Protein AF-A0A8X7YR36-F1 (afdb_monomer)

Sequence (294 aa):
MSRIIDRSKRRNISQVFTFRELAVATKKFNPHCLVGEGGFGRVYKGYIGSIDQVLTRSLVQHSNLVKLIGYYADGDQRLLVYEFMASGSLENHLFDLRPKEPLDWTTRMKIASGAAKGLEYLHDVADPQIIYKDFKASNILLDEDFNPKLSDFGLAKLGPTGGKEHVSTRVMGTYGYCAPEYQMTSQLTKMSDVYSFGVVFLEIISGRRVIDMSRPTEEQNLIHCATPPLKDRNQFTAIADPLLGGKYLKKSLYQALVIAAICIQEEADRRPLITDVVMALEYLTMPIDEKKSQ

Nearest PDB structures (foldseek):
  5lpz-assembly1_A  TM=8.660E-01  e=2.992E-23  Arabidopsis thaliana
  7ctx-assembly2_B  TM=8.572E-01  e=9.998E-16  Arabidopsis thaliana
  7ctx-assembly1_A  TM=8.539E-01  e=8.917E-16  Arabidopsis thaliana
  7ctv-assembly2_B  TM=8.480E-01  e=3.724E-15  Arabidopsis thaliana
  4j97-assembly5_A  TM=7.668E-01  e=3.041E-13  Homo sapiens

pLDDT: mean 87.46, std 14.63, range [27.0, 98.62]

Foldseek 3Di:
DDDDDDPPDDDAAADEDDPVQVCQFQVNVDPVQFPDADPVGTDGGGDHPDQPVNRQDDLQDDPQAWGFRHWYDDDPDIDTDTDDQVQAFQLCLLAVPVPHAHDAPLLLLQLLLSNLVQLCCQAPVRVQRKDQLAQARNQWGAHPVRRTHGHDSVPMDRADPDPDQFDQDPNDYDPLQFAPCCVVPSTHHSLRVLQSSLLRLLCSFQSDDCADPVDDPCVRGLCSVQVVLLVPPVRNCVSGHVSNVPVDDSVLSNLSNVLSVQSNDNDSVSHDRSVVSSVSSVLSSDDPVVNVPD

Secondary structure (DSSP, 8-state):
------TT------EEPPHHHHHHHTTTT-GGGEEEEETTEEEE----S---TTT---SS--TTB--EEEEEEETTEEEEEE---TTEEHHHHHT--SSSPPPPHHHHHHHHHHHHHHHHIIIIISSS-EE-----GGGEEE-TT--EEE---TT-EEPP-SS-S-EE----S-TTTS-HHHHHH-EE-HHHHHHHHHHHHHHHHH---SB-TTS-GGGSBHHHHHHHHHH-TTTGGGGS-GGGTT-S-HHHHHHHHHHHHHHT-SSGGGSPPHHHHHHHHHHHHS-TTGGG--

Solvent-accessible surface area (backbone atoms only — not comparable to full-atom values): 16816 Å² total; per-residue (Å²): 135,88,79,81,76,77,83,85,76,88,76,73,57,40,33,78,51,53,70,67,57,53,29,59,28,20,65,64,70,31,75,91,29,53,75,49,74,57,102,91,47,77,42,66,53,62,60,75,94,77,76,65,67,88,39,40,40,50,96,73,83,52,92,17,37,60,50,58,44,25,35,32,80,54,96,88,50,74,50,79,39,60,68,84,49,78,59,40,30,47,37,46,53,50,72,53,46,82,92,52,80,73,70,52,55,68,57,45,44,48,27,52,28,32,41,36,48,31,50,32,38,30,56,75,68,38,84,76,28,36,32,57,58,54,56,44,44,71,34,30,29,17,32,88,84,53,52,24,17,43,45,82,65,88,69,40,38,72,46,50,68,89,90,46,84,46,35,80,46,82,79,68,64,58,90,78,32,67,28,66,58,30,71,75,66,25,44,44,38,68,52,38,40,39,19,8,45,16,47,39,46,46,27,64,51,28,48,44,62,54,66,34,87,90,45,62,80,86,59,17,39,38,68,69,57,45,51,62,33,69,75,33,92,88,41,47,73,75,51,45,28,73,87,52,70,76,62,63,56,68,70,56,52,52,52,52,50,50,56,23,55,39,23,53,42,76,54,61,87,70,29,67,57,52,62,59,51,30,56,56,35,48,61,65,65,51,57,78,79,66,69,78,79,119

Organism: Populus tomentosa (NCBI:txid118781)

Structure (mmCIF, N/CA/C/O backbone):
data_AF-A0A8X7YR36-F1
#
_entry.id   AF-A0A8X7YR36-F1
#
loop_
_atom_site.group_PDB
_atom_site.id
_atom_site.type_symbol
_atom_site.label_atom_id
_atom_site.label_alt_id
_atom_site.label_comp_id
_atom_site.label_asym_id
_atom_site.label_entity_id
_atom_site.label_seq_id
_atom_site.pdbx_PDB_ins_code
_atom_site.Cartn_x
_atom_site.Cartn_y
_atom_site.Cartn_z
_atom_site.occupancy
_atom_site.B_iso_or_equiv
_atom_site.auth_seq_id
_atom_site.auth_comp_id
_atom_site.auth_asym_id
_atom_site.auth_atom_id
_atom_site.pdbx_PDB_model_num
ATOM 1 N N . MET A 1 1 ? 21.703 12.362 -17.430 1.00 28.70 1 MET A N 1
ATOM 2 C CA . MET A 1 1 ? 22.872 11.527 -17.073 1.00 28.70 1 MET A CA 1
ATOM 3 C C . MET A 1 1 ? 22.640 10.113 -17.571 1.00 28.70 1 MET A C 1
ATOM 5 O O . MET A 1 1 ? 21.882 9.360 -16.974 1.00 28.70 1 MET A O 1
ATOM 9 N N . SER A 1 2 ? 23.251 9.799 -18.705 1.00 27.00 2 SER A N 1
ATOM 10 C CA . SER A 1 2 ? 23.304 8.477 -19.321 1.00 27.00 2 SER A CA 1
ATOM 11 C C . SER A 1 2 ? 24.003 7.480 -18.395 1.00 27.00 2 SER A C 1
ATOM 13 O O . SER A 1 2 ? 25.194 7.624 -18.127 1.00 27.00 2 SER A O 1
ATOM 15 N N . ARG A 1 3 ? 23.291 6.456 -17.915 1.00 28.81 3 ARG A N 1
ATOM 16 C CA . ARG A 1 3 ? 23.944 5.268 -17.356 1.00 28.81 3 ARG A CA 1
ATOM 17 C C . ARG A 1 3 ? 24.138 4.265 -18.484 1.00 28.81 3 ARG A C 1
ATOM 19 O O . ARG A 1 3 ? 23.189 3.649 -18.956 1.00 28.81 3 ARG A O 1
ATOM 26 N N . ILE A 1 4 ? 25.386 4.172 -18.928 1.00 31.84 4 ILE A N 1
ATOM 27 C CA . ILE 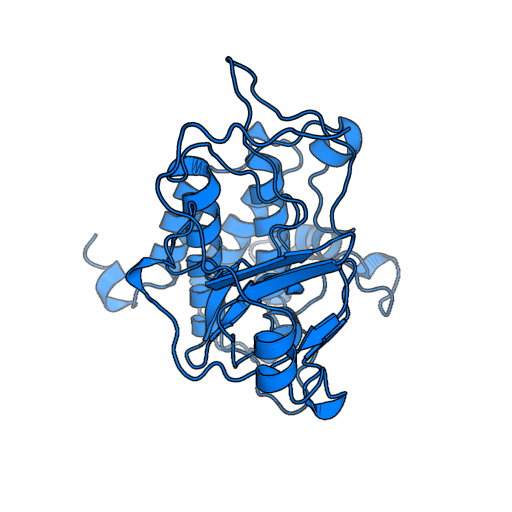A 1 4 ? 25.899 3.102 -19.775 1.00 31.84 4 ILE A CA 1
ATOM 28 C C . ILE A 1 4 ? 25.674 1.795 -19.011 1.00 31.84 4 ILE A C 1
ATOM 30 O O . ILE A 1 4 ? 26.220 1.601 -17.927 1.00 31.84 4 ILE A O 1
ATOM 34 N N . ILE A 1 5 ? 24.816 0.934 -19.550 1.00 35.91 5 ILE A N 1
ATOM 35 C CA . ILE A 1 5 ? 24.646 -0.433 -19.064 1.00 35.91 5 ILE A CA 1
ATOM 36 C C . ILE A 1 5 ? 25.893 -1.202 -19.508 1.00 35.91 5 ILE A C 1
ATOM 38 O O . ILE A 1 5 ? 26.099 -1.421 -20.703 1.00 35.91 5 ILE A O 1
ATOM 42 N N . ASP A 1 6 ? 26.733 -1.567 -18.542 1.00 31.61 6 ASP A N 1
ATOM 43 C CA . ASP A 1 6 ? 27.846 -2.496 -18.722 1.00 31.61 6 ASP A CA 1
ATOM 44 C C . ASP A 1 6 ? 27.315 -3.813 -19.318 1.00 31.61 6 ASP A C 1
ATOM 46 O O . ASP A 1 6 ? 26.489 -4.512 -18.726 1.00 31.61 6 ASP A O 1
ATOM 50 N N . ARG A 1 7 ? 27.755 -4.127 -20.541 1.00 39.06 7 ARG A N 1
ATOM 51 C CA . ARG A 1 7 ? 27.306 -5.288 -21.326 1.00 39.06 7 ARG A CA 1
ATOM 52 C C . ARG A 1 7 ? 27.949 -6.611 -20.879 1.00 39.06 7 ARG A C 1
ATOM 54 O O . ARG A 1 7 ? 27.643 -7.639 -21.479 1.00 39.06 7 ARG A O 1
ATOM 61 N N . SER A 1 8 ? 28.808 -6.621 -19.856 1.00 32.28 8 SER A N 1
ATOM 62 C CA . SER A 1 8 ? 29.652 -7.784 -19.531 1.00 32.28 8 SER A CA 1
ATOM 63 C C . SER A 1 8 ? 29.109 -8.747 -18.456 1.00 32.28 8 SER A C 1
ATOM 65 O O . SER A 1 8 ? 29.672 -9.825 -18.279 1.00 32.28 8 SER A O 1
ATOM 67 N N . LYS A 1 9 ? 27.971 -8.460 -17.800 1.00 36.62 9 LYS A N 1
ATOM 68 C CA . LYS A 1 9 ? 27.310 -9.393 -16.854 1.00 36.62 9 LYS A CA 1
ATOM 69 C C . LYS A 1 9 ? 25.871 -9.723 -17.263 1.00 36.62 9 LYS A C 1
ATOM 71 O O . LYS A 1 9 ? 24.909 -9.341 -16.606 1.00 36.62 9 LYS A O 1
ATOM 76 N N . ARG A 1 10 ? 25.697 -10.465 -18.361 1.00 49.06 10 ARG A N 1
ATOM 77 C CA . ARG A 1 10 ? 24.395 -11.058 -18.716 1.00 49.06 10 ARG A CA 1
ATOM 78 C C . ARG A 1 10 ? 24.135 -12.316 -17.886 1.00 49.06 10 ARG A C 1
ATOM 80 O O . ARG A 1 10 ? 24.554 -13.402 -18.275 1.00 49.06 10 ARG A O 1
ATOM 87 N N . ARG A 1 11 ? 23.372 -12.187 -16.801 1.00 45.03 11 ARG A N 1
ATOM 88 C CA . ARG A 1 11 ? 22.476 -13.258 -16.338 1.00 45.03 11 ARG A CA 1
ATOM 89 C C . ARG A 1 11 ? 21.139 -12.643 -15.923 1.00 45.03 11 ARG A C 1
ATOM 91 O O . ARG A 1 11 ? 21.097 -11.882 -14.968 1.00 45.03 11 ARG A O 1
ATOM 98 N N . ASN A 1 12 ? 20.091 -13.053 -16.644 1.00 54.53 12 ASN A N 1
ATOM 99 C CA . ASN A 1 12 ? 18.658 -12.890 -16.357 1.00 54.53 12 ASN A CA 1
ATOM 100 C C . ASN A 1 12 ? 18.067 -11.516 -16.699 1.00 54.53 12 ASN A C 1
ATOM 102 O O . ASN A 1 12 ? 18.190 -10.564 -15.939 1.00 54.53 12 ASN A O 1
ATOM 106 N N . ILE A 1 13 ? 17.429 -11.417 -17.868 1.00 61.59 13 ILE A N 1
ATOM 107 C CA . ILE A 1 13 ? 16.823 -10.178 -18.362 1.00 61.59 13 ILE A CA 1
ATOM 108 C C . ILE A 1 13 ? 15.399 -10.515 -18.787 1.00 61.59 13 ILE A C 1
ATOM 110 O O . ILE A 1 13 ? 15.233 -11.384 -19.638 1.00 61.59 13 ILE A O 1
ATOM 114 N N . SER A 1 14 ? 14.413 -9.836 -18.193 1.00 71.06 14 SER A N 1
ATOM 115 C CA . SER A 1 14 ? 12.993 -9.900 -18.557 1.00 71.06 14 SER A CA 1
ATOM 116 C C . SER A 1 14 ? 12.780 -9.885 -20.077 1.00 71.06 14 SER A C 1
ATOM 118 O O . SER A 1 14 ? 13.583 -9.301 -20.808 1.00 71.06 14 SER A O 1
ATOM 120 N N . GLN A 1 15 ? 11.682 -10.479 -20.555 1.00 85.19 15 GLN A N 1
ATOM 121 C CA . GLN A 1 15 ? 11.428 -10.627 -21.990 1.00 85.19 15 GLN A CA 1
ATOM 122 C C . GLN A 1 15 ? 11.455 -9.267 -22.708 1.00 85.19 15 GLN A C 1
ATOM 124 O O . GLN A 1 15 ? 10.793 -8.312 -22.296 1.00 85.19 15 GLN A O 1
ATOM 129 N N . VAL A 1 16 ? 12.227 -9.176 -23.793 1.00 88.81 16 VAL A N 1
ATOM 130 C CA . VAL A 1 16 ? 12.238 -7.992 -24.657 1.00 88.81 16 VAL A CA 1
ATOM 131 C C . VAL A 1 16 ? 11.152 -8.171 -25.706 1.00 88.81 16 VAL A C 1
ATOM 133 O O . VAL A 1 16 ? 11.217 -9.098 -26.509 1.00 88.81 16 VAL A O 1
ATOM 136 N N . PHE A 1 17 ? 10.162 -7.286 -25.688 1.00 90.38 17 PHE A N 1
ATOM 137 C CA . PHE A 1 17 ? 9.094 -7.248 -26.679 1.00 90.38 17 PHE A CA 1
ATOM 138 C C . PHE A 1 17 ? 9.414 -6.238 -27.775 1.00 90.38 17 PHE A C 1
ATOM 140 O O . PHE A 1 17 ? 10.089 -5.236 -27.545 1.00 90.38 17 PHE A O 1
ATOM 147 N N . THR A 1 18 ? 8.869 -6.462 -28.961 1.00 92.19 18 THR A N 1
ATOM 148 C CA . THR A 1 18 ? 8.795 -5.471 -30.034 1.00 92.19 18 THR A CA 1
ATOM 149 C C . THR A 1 18 ? 7.543 -4.609 -29.881 1.00 92.19 18 THR A C 1
ATOM 151 O O . THR A 1 18 ? 6.513 -5.053 -29.367 1.00 92.19 18 THR A O 1
ATOM 154 N N . PHE A 1 19 ? 7.574 -3.381 -30.408 1.00 92.19 19 PHE A N 1
ATOM 155 C CA . PHE A 1 19 ? 6.381 -2.528 -30.435 1.00 92.19 19 PHE A CA 1
ATOM 156 C C . PHE A 1 19 ? 5.204 -3.203 -31.144 1.00 92.19 19 PHE A C 1
ATOM 158 O O . PHE A 1 19 ? 4.061 -3.080 -30.712 1.00 92.19 19 PHE A O 1
ATOM 165 N N . ARG A 1 20 ? 5.480 -3.945 -32.226 1.00 93.00 20 ARG A N 1
ATOM 166 C CA . ARG A 1 20 ? 4.457 -4.654 -32.999 1.00 93.00 20 ARG A CA 1
ATOM 167 C C . ARG A 1 20 ? 3.743 -5.707 -32.155 1.00 93.00 20 ARG A C 1
ATOM 169 O O . ARG A 1 20 ? 2.521 -5.784 -32.235 1.00 93.00 20 ARG A O 1
ATOM 176 N N . GLU A 1 21 ? 4.466 -6.484 -31.353 1.00 92.94 21 GLU A N 1
ATOM 177 C CA . GLU A 1 21 ? 3.860 -7.474 -30.451 1.00 92.94 21 GLU A CA 1
ATOM 178 C C . GLU A 1 21 ? 2.944 -6.804 -29.427 1.00 92.94 21 GLU A C 1
ATOM 180 O O . GLU A 1 21 ? 1.799 -7.225 -29.265 1.00 92.94 21 GLU A O 1
ATOM 185 N N . LEU A 1 22 ? 3.398 -5.713 -28.803 1.00 94.06 22 LEU A N 1
ATOM 186 C CA . LEU A 1 22 ? 2.595 -4.972 -27.825 1.00 94.06 22 LEU A CA 1
ATOM 187 C C . LEU A 1 22 ? 1.380 -4.296 -28.468 1.00 94.06 22 LEU A C 1
ATOM 189 O O . LEU A 1 22 ? 0.286 -4.312 -27.900 1.00 94.06 22 LEU A O 1
ATOM 193 N N . ALA A 1 23 ? 1.531 -3.756 -29.678 1.00 93.50 23 ALA A N 1
ATOM 194 C CA . ALA A 1 23 ? 0.426 -3.203 -30.446 1.00 93.50 23 ALA A CA 1
ATOM 195 C C . ALA A 1 23 ? -0.597 -4.291 -30.803 1.00 93.50 23 ALA A C 1
ATOM 197 O O . ALA A 1 23 ? -1.792 -4.061 -30.665 1.00 93.50 23 ALA A O 1
ATOM 198 N N . VAL A 1 24 ? -0.177 -5.489 -31.215 1.00 94.38 24 VAL A N 1
ATOM 199 C CA . VAL A 1 24 ? -1.108 -6.604 -31.466 1.00 94.38 24 VAL A CA 1
ATOM 200 C C . VAL A 1 24 ? -1.821 -7.013 -30.175 1.00 94.38 24 VAL A C 1
ATOM 202 O O . VAL A 1 24 ? -3.051 -7.077 -30.162 1.00 94.38 24 VAL A O 1
ATOM 205 N N . ALA A 1 25 ? -1.075 -7.198 -29.082 1.00 93.94 25 ALA A N 1
ATOM 206 C CA . ALA A 1 25 ? -1.617 -7.614 -27.789 1.00 93.94 25 ALA A CA 1
ATOM 207 C C . ALA A 1 25 ? -2.682 -6.646 -27.248 1.00 93.94 25 ALA A C 1
ATOM 209 O O . ALA A 1 25 ? -3.663 -7.081 -26.649 1.00 93.94 25 ALA A O 1
ATOM 210 N N . THR A 1 26 ? -2.514 -5.343 -27.492 1.00 94.50 26 THR A N 1
ATOM 211 C CA . THR A 1 26 ? -3.402 -4.261 -27.021 1.00 94.50 26 THR A CA 1
ATOM 212 C C . THR A 1 26 ? -4.408 -3.780 -28.074 1.00 94.50 26 THR A C 1
ATOM 214 O O . THR A 1 26 ? -5.050 -2.743 -27.891 1.00 94.50 26 THR A O 1
ATOM 217 N N . LYS A 1 27 ? -4.542 -4.487 -29.208 1.00 94.75 27 LYS A N 1
ATOM 218 C CA . LYS A 1 27 ? -5.403 -4.088 -30.341 1.00 94.75 27 LYS A CA 1
ATOM 219 C C . LYS A 1 27 ? -5.118 -2.659 -30.840 1.00 94.75 27 LYS A C 1
ATOM 221 O O . LYS A 1 27 ? -6.035 -1.893 -31.122 1.00 94.75 27 LYS A O 1
ATOM 226 N N . LYS A 1 28 ? -3.832 -2.332 -30.975 1.00 94.56 28 LYS A N 1
ATOM 227 C CA . LYS A 1 28 ? -3.245 -1.024 -31.305 1.00 94.56 28 LYS A CA 1
ATOM 228 C C . LYS A 1 28 ? -3.498 0.028 -30.223 1.00 94.56 28 LYS A C 1
ATOM 230 O O . LYS A 1 28 ? -3.909 1.137 -30.545 1.00 94.56 28 LYS A O 1
ATOM 235 N N . PHE A 1 29 ? -3.249 -0.327 -28.958 1.00 93.38 29 PHE A N 1
ATOM 236 C CA . PHE A 1 29 ? -3.491 0.548 -27.803 1.00 93.38 29 PHE A CA 1
ATOM 237 C C . PHE A 1 29 ? -4.922 1.101 -27.807 1.00 93.38 29 PHE A C 1
ATOM 239 O O . PHE A 1 29 ? -5.158 2.300 -27.662 1.00 93.38 29 PHE A O 1
ATOM 246 N N . ASN A 1 30 ? -5.885 0.206 -28.047 1.00 94.06 30 ASN A N 1
ATOM 247 C CA . A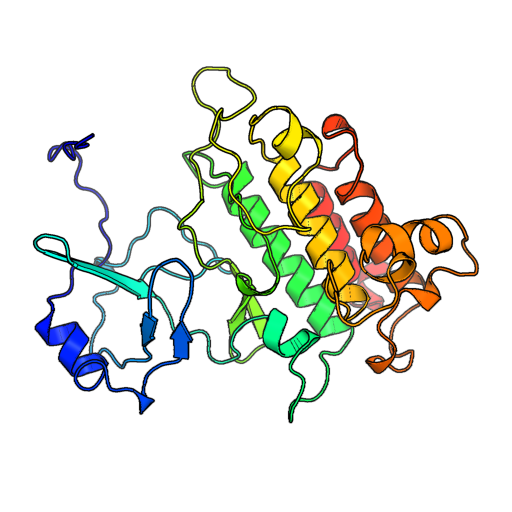SN A 1 30 ? -7.288 0.570 -28.175 1.00 94.06 30 ASN A CA 1
ATOM 248 C C . ASN A 1 30 ? -7.786 1.239 -26.876 1.00 94.06 30 ASN A C 1
ATOM 250 O O . ASN A 1 30 ? -7.532 0.692 -25.800 1.00 94.06 30 ASN A O 1
ATOM 254 N N . PRO A 1 31 ? -8.535 2.356 -26.936 1.00 93.31 31 PRO A N 1
ATOM 255 C CA . PRO A 1 31 ? -9.112 2.987 -25.746 1.00 93.31 31 PRO A CA 1
ATOM 256 C C . PRO A 1 31 ? -9.996 2.058 -24.901 1.00 93.31 31 PRO A C 1
ATOM 258 O O . PRO A 1 31 ? -10.021 2.189 -23.685 1.00 93.31 31 PRO A O 1
ATOM 261 N N . HIS A 1 32 ? -10.659 1.064 -25.501 1.00 93.06 32 HIS A N 1
ATOM 262 C CA . HIS A 1 32 ? -11.420 0.045 -24.762 1.00 93.06 32 HIS A CA 1
ATOM 263 C C . HIS A 1 32 ? -10.540 -0.928 -23.965 1.00 93.06 32 HIS A C 1
ATOM 265 O O . HIS A 1 32 ? -11.036 -1.653 -23.108 1.00 93.06 32 HIS A O 1
ATOM 271 N N . CYS A 1 33 ? -9.243 -0.978 -24.264 1.00 90.19 33 CYS A N 1
ATOM 272 C CA . CYS A 1 33 ? -8.258 -1.732 -23.502 1.00 90.19 33 CYS A CA 1
ATOM 273 C C . CYS A 1 33 ? -7.585 -0.874 -22.422 1.00 90.19 33 CYS A C 1
ATOM 275 O O . CYS A 1 33 ? -6.768 -1.412 -21.681 1.00 90.19 33 CYS A O 1
ATOM 277 N N . LEU A 1 34 ? -7.880 0.428 -22.326 1.00 92.06 34 LEU A N 1
ATOM 278 C CA . LEU A 1 34 ? -7.323 1.301 -21.295 1.00 92.06 34 LEU A CA 1
ATOM 279 C C . LEU A 1 34 ? -7.862 0.886 -19.919 1.00 92.06 34 LEU A C 1
ATOM 281 O O . LEU A 1 34 ? -9.069 0.841 -19.703 1.00 92.06 34 LEU A O 1
ATOM 285 N N . VAL A 1 35 ? -6.952 0.578 -19.001 1.00 88.06 35 VAL A N 1
ATOM 286 C CA . VAL A 1 35 ? -7.261 0.188 -17.617 1.00 88.06 35 VAL A CA 1
ATOM 287 C C . VAL A 1 35 ? -7.142 1.386 -16.681 1.00 88.06 35 VAL A C 1
ATOM 289 O O . VAL A 1 35 ? -7.899 1.500 -15.725 1.00 88.06 35 VAL A O 1
ATOM 292 N N . GLY A 1 36 ? -6.208 2.292 -16.966 1.00 84.12 3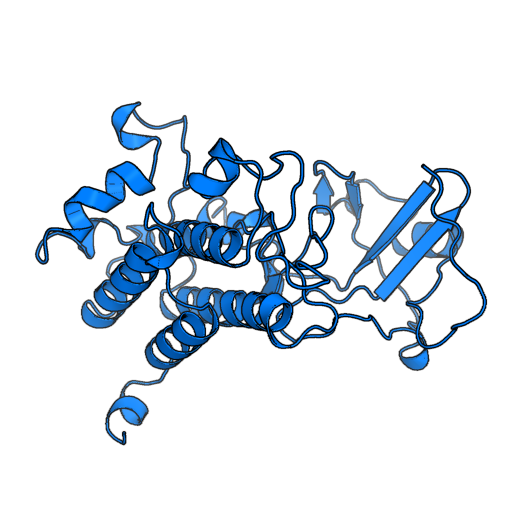6 GLY A N 1
ATOM 293 C CA . GLY A 1 36 ? -5.999 3.488 -16.165 1.00 84.12 36 GLY A CA 1
ATOM 294 C C . GLY A 1 36 ? -4.938 4.409 -16.753 1.00 84.12 36 GLY A C 1
ATOM 295 O O . GLY A 1 36 ? -4.212 4.050 -17.685 1.00 84.12 36 GLY A O 1
ATOM 296 N N . GLU A 1 37 ? -4.853 5.605 -16.187 1.00 83.12 37 GLU A N 1
ATOM 297 C CA . GLU A 1 37 ? -3.854 6.619 -16.509 1.00 83.12 37 GLU A CA 1
ATOM 298 C C . GLU A 1 37 ? -3.280 7.159 -15.196 1.00 83.12 37 GLU A C 1
ATOM 300 O O . GLU A 1 37 ? -4.029 7.494 -14.280 1.00 83.12 37 GLU A O 1
ATOM 305 N N . GLY A 1 38 ? -1.953 7.187 -15.084 1.00 70.12 38 GLY A N 1
ATOM 306 C CA . GLY A 1 38 ? -1.239 7.643 -13.894 1.00 70.12 38 GLY A CA 1
ATOM 307 C C . GLY A 1 38 ? -0.076 8.568 -14.244 1.00 70.12 38 GLY A C 1
ATOM 308 O O . GLY A 1 38 ? 0.158 8.889 -15.409 1.00 70.12 38 GLY A O 1
ATOM 309 N N . GLY A 1 39 ? 0.705 8.967 -13.235 1.00 66.31 39 GLY A N 1
ATOM 310 C CA . GLY A 1 39 ? 1.824 9.911 -13.400 1.00 66.31 39 GLY A CA 1
ATOM 311 C C . GLY A 1 39 ? 2.944 9.445 -14.343 1.00 66.31 39 GLY A C 1
ATOM 312 O O . GLY A 1 39 ? 3.764 10.257 -14.764 1.00 66.31 39 GLY A O 1
ATOM 313 N N . PHE A 1 40 ? 2.964 8.158 -14.699 1.00 71.88 40 PHE A N 1
ATOM 314 C CA . PHE A 1 40 ? 3.956 7.541 -15.584 1.00 71.88 40 PHE A CA 1
ATOM 315 C C . PHE A 1 40 ? 3.385 7.112 -16.947 1.00 71.88 40 PHE A C 1
ATOM 317 O O . PHE A 1 40 ? 4.088 6.476 -17.731 1.00 71.88 40 PHE A O 1
ATOM 324 N N . GLY A 1 41 ? 2.130 7.468 -17.251 1.00 84.31 41 GLY A N 1
ATOM 325 C CA . GLY A 1 41 ? 1.484 7.204 -18.537 1.00 84.31 41 GLY A CA 1
ATOM 326 C C . GLY A 1 41 ? 0.223 6.344 -18.436 1.00 84.31 41 GLY A C 1
ATOM 327 O O . GLY A 1 41 ? -0.420 6.249 -17.392 1.00 84.31 41 GLY A O 1
ATOM 328 N N . ARG A 1 42 ? -0.150 5.733 -19.565 1.00 90.62 42 ARG A N 1
ATOM 329 C CA . ARG A 1 42 ? -1.375 4.936 -19.725 1.00 90.62 42 ARG A CA 1
ATOM 330 C C . ARG A 1 42 ? -1.102 3.443 -19.607 1.00 90.62 42 ARG A C 1
ATOM 332 O O . ARG A 1 42 ? -0.131 2.941 -20.171 1.00 90.62 42 ARG A O 1
ATOM 339 N N . VAL A 1 43 ? -2.009 2.731 -18.946 1.00 92.12 43 VAL A N 1
ATOM 340 C CA . VAL A 1 43 ? -1.953 1.279 -18.750 1.00 92.12 43 VAL A CA 1
ATOM 341 C C . VAL A 1 43 ? -3.024 0.615 -19.605 1.00 92.12 43 VAL A C 1
ATOM 343 O O . VAL A 1 43 ? -4.204 0.937 -19.482 1.00 92.12 43 VAL A O 1
ATOM 346 N N . TYR A 1 44 ? -2.627 -0.336 -20.452 1.00 94.00 44 TYR A N 1
ATOM 347 C CA . TYR A 1 44 ? -3.538 -1.067 -21.335 1.00 94.00 44 TYR A CA 1
ATOM 348 C C . TYR A 1 44 ? -3.542 -2.559 -21.007 1.00 94.00 44 TYR A C 1
ATOM 350 O O . TYR A 1 44 ? -2.490 -3.162 -20.802 1.00 94.00 44 TYR A O 1
ATOM 358 N N . LYS A 1 45 ? -4.725 -3.175 -21.028 1.00 93.88 45 LYS A N 1
ATOM 359 C CA . LYS A 1 45 ? -4.898 -4.626 -20.987 1.00 93.88 45 LYS A CA 1
ATOM 360 C C . LYS A 1 45 ? -4.577 -5.209 -22.360 1.00 93.88 45 LYS A C 1
ATOM 362 O O . LYS A 1 45 ? -5.066 -4.725 -23.380 1.00 93.88 45 LYS A O 1
ATOM 367 N N . GLY A 1 46 ? -3.798 -6.283 -22.386 1.00 93.00 46 GLY A N 1
ATOM 368 C CA . GLY A 1 46 ? -3.491 -7.006 -23.612 1.00 93.00 46 GLY A CA 1
ATOM 369 C C . GLY A 1 46 ? -3.331 -8.499 -23.376 1.00 93.00 46 GLY A C 1
ATOM 370 O O . GLY A 1 46 ? -3.176 -8.943 -22.241 1.00 93.00 46 GLY A O 1
ATOM 371 N N . TYR A 1 47 ? -3.379 -9.265 -24.462 1.00 92.62 47 TYR A N 1
ATOM 372 C CA . TYR A 1 47 ? -3.201 -10.715 -24.445 1.00 92.62 47 TYR A CA 1
ATOM 373 C C . TYR A 1 47 ? -1.964 -11.085 -25.262 1.00 92.62 47 TYR A C 1
ATOM 375 O O . TYR A 1 47 ? -1.879 -10.760 -26.446 1.00 92.62 47 TYR A O 1
ATOM 383 N N . ILE A 1 48 ? -1.004 -11.754 -24.625 1.00 88.38 48 ILE A N 1
ATOM 384 C CA . ILE A 1 48 ? 0.246 -12.206 -25.244 1.00 88.38 48 ILE A CA 1
ATOM 385 C C . ILE A 1 48 ? 0.166 -13.729 -25.378 1.00 88.38 48 ILE A C 1
ATOM 387 O O . ILE A 1 48 ? -0.003 -14.425 -24.382 1.00 88.38 48 ILE A O 1
ATOM 391 N N . GLY A 1 49 ? 0.236 -14.240 -26.612 1.00 77.56 49 GLY A N 1
ATOM 392 C CA . GLY A 1 49 ? -0.056 -15.648 -26.918 1.00 77.56 49 GLY A CA 1
ATOM 393 C C . GLY A 1 49 ? 0.983 -16.659 -26.419 1.00 77.56 49 GLY A C 1
ATOM 394 O O . GLY A 1 49 ? 0.632 -17.796 -26.130 1.00 77.56 49 GLY A O 1
ATOM 395 N N . SER A 1 50 ? 2.251 -16.263 -26.295 1.00 72.00 50 SER A N 1
ATOM 396 C CA . SER A 1 50 ? 3.300 -17.086 -25.689 1.00 72.00 50 SER A CA 1
ATOM 397 C C . SER A 1 50 ? 4.289 -16.182 -24.964 1.00 72.00 50 SER A C 1
ATOM 399 O O . SER A 1 50 ? 4.807 -15.224 -25.539 1.00 72.00 50 SER A O 1
ATOM 401 N N . ILE A 1 51 ? 4.506 -16.472 -23.685 1.00 70.75 51 ILE A N 1
ATOM 402 C CA . ILE A 1 51 ? 5.537 -15.842 -22.863 1.00 70.75 51 ILE A CA 1
ATOM 403 C C . ILE A 1 51 ? 6.619 -16.893 -22.675 1.00 70.75 51 ILE A C 1
ATOM 405 O O . ILE A 1 51 ? 6.336 -17.992 -22.190 1.00 70.75 51 ILE A O 1
ATOM 409 N N . ASP A 1 52 ? 7.855 -16.553 -23.029 1.00 66.81 52 ASP A N 1
ATOM 410 C CA . ASP A 1 52 ? 8.984 -17.418 -22.719 1.00 66.81 52 ASP A CA 1
ATOM 411 C C . ASP A 1 52 ? 9.297 -17.287 -21.221 1.00 66.81 52 ASP A C 1
ATOM 413 O O . ASP A 1 52 ? 9.890 -16.308 -20.745 1.00 66.81 52 ASP A O 1
ATOM 417 N N . GLN A 1 53 ? 8.843 -18.272 -20.445 1.00 60.22 53 GLN A N 1
ATOM 418 C CA . GLN A 1 53 ? 9.046 -18.293 -18.999 1.00 60.22 53 GLN A CA 1
ATOM 419 C C . GLN A 1 53 ? 10.533 -18.366 -18.628 1.00 60.22 53 GLN A C 1
ATOM 421 O O . GLN A 1 53 ? 10.906 -17.850 -17.574 1.00 60.22 53 GLN A O 1
ATOM 426 N N . VAL A 1 54 ? 11.386 -18.932 -19.494 1.00 57.41 54 VAL A N 1
ATOM 427 C CA . VAL A 1 54 ? 12.835 -19.052 -19.263 1.00 57.41 54 VAL A CA 1
ATOM 428 C C . VAL A 1 54 ? 13.506 -17.676 -19.293 1.00 57.41 54 VAL A C 1
ATOM 430 O O . VAL A 1 54 ? 14.447 -17.427 -18.538 1.00 57.41 54 VAL A O 1
ATOM 433 N N . LEU A 1 55 ? 12.983 -16.751 -20.104 1.00 57.84 55 LEU A N 1
ATOM 434 C CA . LEU A 1 55 ? 13.464 -15.367 -20.191 1.00 57.84 55 LEU A CA 1
ATOM 435 C C . LEU A 1 55 ? 12.854 -14.456 -19.114 1.00 57.84 55 LEU A C 1
ATOM 437 O O . LEU A 1 55 ? 13.396 -13.399 -18.803 1.00 57.84 55 LEU A O 1
ATOM 441 N N . THR A 1 56 ? 11.755 -14.861 -18.476 1.00 56.88 56 THR A N 1
ATOM 442 C CA . THR A 1 56 ? 11.039 -14.026 -17.499 1.00 56.88 56 THR A CA 1
ATOM 443 C C . THR A 1 56 ? 11.584 -14.208 -16.076 1.00 56.88 56 THR A C 1
ATOM 445 O O . THR A 1 56 ? 10.875 -14.631 -15.156 1.00 56.88 56 THR A O 1
ATOM 448 N N . ARG A 1 57 ? 12.865 -13.883 -15.870 1.00 61.19 57 ARG A N 1
ATOM 449 C CA . ARG A 1 57 ? 13.498 -13.894 -14.543 1.00 61.19 57 ARG A CA 1
ATOM 450 C C . ARG A 1 57 ? 13.835 -12.470 -14.105 1.00 61.19 57 ARG A C 1
ATOM 452 O O . ARG A 1 57 ? 14.898 -11.945 -14.417 1.00 61.19 57 ARG A O 1
ATOM 459 N N . SER A 1 58 ? 12.879 -11.855 -13.407 1.00 66.88 58 SER A N 1
ATOM 460 C CA . SER A 1 58 ? 13.044 -10.559 -12.736 1.00 66.88 58 SER A CA 1
ATOM 461 C C . SER A 1 58 ? 14.057 -10.687 -11.594 1.00 66.88 58 SER A C 1
ATOM 463 O O . SER A 1 58 ? 14.153 -11.744 -10.970 1.00 66.88 58 SER A O 1
ATOM 465 N N . LEU A 1 59 ? 14.790 -9.608 -11.308 1.00 68.00 59 LEU A N 1
ATOM 466 C CA . LEU A 1 59 ? 15.697 -9.518 -10.153 1.00 68.00 59 LEU A CA 1
ATOM 467 C C . LEU A 1 59 ? 14.946 -9.601 -8.817 1.00 68.00 59 LEU A C 1
ATOM 469 O O . LEU A 1 59 ? 15.505 -10.016 -7.812 1.00 68.00 59 LEU A O 1
ATOM 473 N N . VAL A 1 60 ? 13.673 -9.212 -8.835 1.00 78.81 60 VAL A N 1
ATOM 474 C CA . VAL A 1 60 ? 12.790 -9.113 -7.676 1.00 78.81 60 VAL A CA 1
ATOM 475 C C . VAL A 1 60 ? 11.579 -9.991 -7.986 1.00 78.81 60 VAL A C 1
ATOM 477 O O . VAL A 1 60 ? 10.845 -9.715 -8.943 1.00 78.81 60 VAL A O 1
ATOM 480 N N . GLN A 1 61 ? 11.413 -11.088 -7.244 1.00 86.19 61 GLN A N 1
ATOM 481 C CA . GLN A 1 61 ? 10.324 -12.052 -7.423 1.00 86.19 61 GLN A CA 1
ATOM 482 C C . GLN A 1 61 ? 9.783 -12.493 -6.068 1.00 86.19 61 GLN A C 1
ATOM 484 O O . GLN A 1 61 ? 10.496 -13.098 -5.273 1.00 86.19 61 GLN A O 1
ATOM 489 N N . HIS A 1 62 ? 8.505 -12.216 -5.841 1.00 93.62 62 HIS A N 1
ATOM 490 C CA . HIS A 1 62 ? 7.801 -12.582 -4.623 1.00 93.62 62 HIS A CA 1
ATOM 491 C C . HIS A 1 62 ? 6.299 -12.682 -4.912 1.00 93.62 62 HIS A C 1
ATOM 493 O O . HIS A 1 62 ? 5.797 -11.991 -5.799 1.00 93.62 62 HIS A O 1
ATOM 499 N N . SER A 1 63 ? 5.572 -13.521 -4.171 1.00 95.12 63 SER A N 1
ATOM 500 C CA . SER A 1 63 ? 4.126 -13.732 -4.357 1.00 95.12 63 SER A CA 1
ATOM 501 C C . SER A 1 63 ? 3.306 -12.454 -4.196 1.00 95.12 63 SER A C 1
ATOM 503 O O . SER A 1 63 ? 2.265 -12.317 -4.829 1.00 95.12 63 SER A O 1
ATOM 505 N N . ASN A 1 64 ? 3.790 -11.516 -3.378 1.00 97.56 64 ASN A N 1
ATOM 506 C CA . ASN A 1 64 ? 3.131 -10.243 -3.093 1.00 97.56 64 ASN A CA 1
ATOM 507 C C . ASN A 1 64 ? 3.736 -9.047 -3.838 1.00 97.56 64 ASN A C 1
ATOM 509 O O . ASN A 1 64 ? 3.559 -7.911 -3.408 1.00 97.56 64 ASN A O 1
ATOM 513 N N . LEU A 1 65 ? 4.438 -9.277 -4.949 1.00 95.81 65 LEU A N 1
ATOM 514 C CA . LEU A 1 65 ? 4.913 -8.226 -5.851 1.00 95.81 65 LEU A CA 1
ATOM 515 C C . LEU A 1 65 ? 4.437 -8.525 -7.271 1.00 95.81 65 LEU A C 1
ATOM 517 O O . LEU A 1 65 ? 4.482 -9.672 -7.715 1.00 95.81 65 LEU A O 1
ATOM 521 N N . VAL A 1 66 ? 3.990 -7.500 -7.994 1.00 93.62 66 VAL A N 1
ATOM 522 C CA . VAL A 1 66 ? 3.530 -7.665 -9.376 1.00 93.62 66 VAL A CA 1
ATOM 523 C C . VAL A 1 66 ? 4.713 -8.045 -10.259 1.00 93.62 66 VAL A C 1
ATOM 525 O O . VAL A 1 66 ? 5.714 -7.330 -10.354 1.00 93.62 66 VAL A O 1
ATOM 528 N N . LYS A 1 67 ? 4.591 -9.181 -10.942 1.00 90.38 67 LYS A N 1
ATOM 529 C CA . LYS A 1 67 ? 5.622 -9.723 -11.817 1.00 90.38 67 LYS A CA 1
ATOM 530 C C . LYS A 1 67 ? 5.779 -8.862 -13.067 1.00 90.38 67 LYS A C 1
ATOM 532 O O . LYS A 1 67 ? 4.880 -8.782 -13.905 1.00 90.38 67 LYS A O 1
ATOM 537 N N . LEU A 1 68 ? 6.971 -8.292 -13.236 1.00 88.38 68 LEU A N 1
ATOM 538 C CA . LEU A 1 68 ? 7.415 -7.751 -14.516 1.00 88.38 68 LEU A CA 1
ATOM 539 C C . LEU A 1 68 ? 7.676 -8.916 -15.480 1.00 88.38 68 LEU A C 1
ATOM 541 O O . LEU A 1 68 ? 8.587 -9.719 -15.268 1.00 88.38 68 LEU A O 1
ATOM 545 N N . ILE A 1 69 ? 6.873 -8.999 -16.536 1.00 88.94 69 ILE A N 1
ATOM 546 C CA . ILE A 1 69 ? 7.011 -9.997 -17.601 1.00 88.94 69 ILE A CA 1
ATOM 547 C C . ILE A 1 69 ? 8.123 -9.570 -18.561 1.00 88.94 69 ILE A C 1
ATOM 549 O O . ILE A 1 69 ? 8.983 -10.362 -18.942 1.00 88.94 69 ILE A O 1
ATOM 553 N N . GLY A 1 70 ? 8.140 -8.292 -18.926 1.00 89.38 70 GLY A N 1
ATOM 554 C CA . GLY A 1 70 ? 9.085 -7.793 -19.907 1.00 89.38 70 GLY A CA 1
ATOM 555 C C . GLY A 1 70 ? 8.955 -6.309 -20.168 1.00 89.38 70 GLY A C 1
ATOM 556 O O . GLY A 1 70 ? 8.244 -5.591 -19.466 1.00 89.38 70 GLY A O 1
ATOM 557 N N . TYR A 1 71 ? 9.672 -5.845 -21.179 1.00 90.81 71 TYR A N 1
ATOM 558 C CA . TYR A 1 71 ? 9.693 -4.440 -21.547 1.00 90.81 71 TYR A CA 1
ATOM 559 C C . TYR A 1 71 ? 9.928 -4.257 -23.044 1.00 90.81 71 TYR A C 1
ATOM 561 O O . TYR A 1 71 ? 10.433 -5.141 -23.734 1.00 90.81 71 TYR A O 1
ATOM 569 N N . TYR A 1 72 ? 9.589 -3.070 -23.528 1.00 91.38 72 TYR A N 1
ATOM 570 C CA . TYR A 1 72 ? 10.018 -2.544 -24.816 1.00 91.38 72 TYR A CA 1
ATOM 571 C C . TYR A 1 72 ? 10.746 -1.222 -24.585 1.00 91.38 72 TYR A C 1
ATOM 573 O O . TYR A 1 72 ? 10.297 -0.378 -23.803 1.00 91.38 72 TYR A O 1
ATOM 581 N N . ALA A 1 73 ? 11.882 -1.051 -25.254 1.00 92.06 73 ALA A N 1
ATOM 582 C CA . ALA A 1 73 ? 12.667 0.170 -25.204 1.00 92.06 73 ALA A CA 1
ATOM 583 C C . ALA A 1 73 ? 13.293 0.444 -26.574 1.00 92.06 73 ALA A C 1
ATOM 585 O O . ALA A 1 73 ? 14.218 -0.258 -26.977 1.00 92.06 73 ALA A O 1
ATOM 586 N N . ASP A 1 74 ? 12.804 1.479 -27.252 1.00 90.50 74 ASP A N 1
ATOM 587 C CA . ASP A 1 74 ? 13.372 1.998 -28.499 1.00 90.50 74 ASP A CA 1
ATOM 588 C C . ASP A 1 74 ? 13.266 3.529 -28.511 1.00 90.50 74 ASP A C 1
ATOM 590 O O . ASP A 1 74 ? 12.255 4.083 -28.073 1.00 90.50 74 ASP A O 1
ATOM 594 N N . GLY A 1 75 ? 14.320 4.223 -28.947 1.00 89.88 75 GLY A N 1
ATOM 595 C CA . GLY A 1 75 ? 14.416 5.687 -28.882 1.00 89.88 75 GLY A CA 1
ATOM 596 C C . GLY A 1 75 ? 14.059 6.238 -27.495 1.00 89.88 75 GLY A C 1
ATOM 597 O O . GLY A 1 75 ? 14.686 5.865 -26.499 1.00 89.88 75 GLY A O 1
ATOM 598 N N . ASP A 1 76 ? 13.005 7.055 -27.423 1.00 86.19 76 ASP A N 1
ATOM 599 C CA . ASP A 1 76 ? 12.427 7.599 -26.180 1.00 86.19 76 ASP A CA 1
ATOM 600 C C . ASP A 1 76 ? 11.201 6.819 -25.672 1.00 86.19 76 ASP A C 1
ATOM 602 O O . ASP A 1 76 ? 10.696 7.077 -24.580 1.00 86.19 76 ASP A O 1
ATOM 606 N N . GLN A 1 77 ? 10.718 5.826 -26.423 1.00 86.31 77 GLN A N 1
ATOM 607 C CA . GLN A 1 77 ? 9.570 5.020 -26.023 1.00 86.31 77 GLN A CA 1
ATOM 608 C C . GLN A 1 77 ? 9.994 3.926 -25.043 1.00 86.31 77 GLN A C 1
ATOM 610 O O . GLN A 1 77 ? 10.901 3.132 -25.310 1.00 86.31 77 GLN A O 1
ATOM 615 N N . ARG A 1 78 ? 9.330 3.873 -23.889 1.00 90.25 78 ARG A N 1
ATOM 616 C CA . ARG A 1 78 ? 9.511 2.835 -22.870 1.00 90.25 78 ARG A CA 1
ATOM 617 C C . ARG A 1 78 ? 8.145 2.268 -22.517 1.00 90.25 78 ARG A C 1
ATOM 619 O O . ARG A 1 78 ? 7.248 3.024 -22.164 1.00 90.25 78 ARG A O 1
ATOM 626 N N . LEU A 1 79 ? 7.991 0.953 -22.622 1.00 92.25 79 LEU A N 1
ATOM 627 C CA . LEU A 1 79 ? 6.785 0.241 -22.207 1.00 92.25 79 LEU A CA 1
ATOM 628 C C . LEU A 1 79 ? 7.190 -0.897 -21.277 1.00 92.25 79 LEU A C 1
ATOM 630 O O . LEU A 1 79 ? 8.166 -1.599 -21.540 1.00 92.25 79 LEU A O 1
ATOM 634 N N . LEU A 1 80 ? 6.433 -1.077 -20.203 1.00 91.19 80 LEU A N 1
ATOM 635 C CA . LEU A 1 80 ? 6.617 -2.156 -19.241 1.00 91.19 80 LEU A CA 1
ATOM 636 C C . LEU A 1 80 ? 5.410 -3.086 -19.320 1.00 91.19 80 LEU A C 1
ATOM 638 O O . LEU A 1 80 ? 4.274 -2.630 -19.451 1.00 91.19 80 LEU A O 1
ATOM 642 N N . VAL A 1 81 ? 5.668 -4.388 -19.269 1.00 91.94 81 VAL A N 1
ATOM 643 C CA . VAL A 1 81 ? 4.648 -5.430 -19.369 1.00 91.94 81 VAL A CA 1
ATOM 644 C C . VAL A 1 81 ? 4.614 -6.189 -18.056 1.00 91.94 81 VAL A C 1
ATOM 646 O O . VAL A 1 81 ? 5.610 -6.798 -17.663 1.00 91.94 81 VAL A O 1
ATOM 649 N N . TYR A 1 82 ? 3.461 -6.176 -17.403 1.00 91.44 82 TYR A N 1
ATOM 650 C CA . TYR A 1 82 ? 3.229 -6.824 -16.119 1.00 91.44 82 TYR A CA 1
ATOM 651 C C . TYR A 1 82 ? 2.178 -7.921 -16.245 1.00 91.44 82 TYR A C 1
ATOM 653 O O . TYR A 1 82 ? 1.395 -7.939 -17.198 1.00 91.44 82 TYR A O 1
ATOM 661 N N . GLU A 1 83 ? 2.148 -8.825 -15.268 1.00 91.56 83 GLU A N 1
ATOM 662 C CA . GLU A 1 83 ? 0.980 -9.683 -15.075 1.00 91.56 83 GLU A CA 1
ATOM 663 C C . GLU A 1 83 ? -0.283 -8.845 -14.825 1.00 91.56 83 GLU A C 1
ATOM 665 O O . GLU A 1 83 ? -0.229 -7.749 -14.262 1.00 91.56 83 GLU A O 1
ATOM 670 N N . PHE A 1 84 ? -1.428 -9.350 -15.282 1.00 92.06 84 PHE A N 1
ATOM 671 C CA . PHE A 1 84 ? -2.698 -8.650 -15.143 1.00 92.06 84 PHE A CA 1
ATOM 672 C C . PHE A 1 84 ? -3.348 -8.967 -13.793 1.00 92.06 84 PHE A C 1
ATOM 674 O O . PHE A 1 84 ? -3.548 -10.131 -13.458 1.00 92.06 84 PHE A O 1
ATOM 681 N N . MET A 1 85 ? -3.726 -7.922 -13.057 1.00 94.94 85 MET A N 1
ATOM 682 C CA . MET A 1 85 ? -4.367 -8.014 -11.744 1.00 94.94 85 MET A CA 1
ATOM 683 C C . MET A 1 85 ? -5.868 -7.746 -11.893 1.00 94.94 85 MET A C 1
ATOM 685 O O . MET A 1 85 ? -6.296 -6.597 -12.011 1.00 94.94 85 MET A O 1
ATOM 689 N N . ALA A 1 86 ? -6.662 -8.816 -11.968 1.00 91.44 86 ALA A N 1
ATOM 690 C CA . ALA A 1 86 ? -8.053 -8.758 -12.421 1.00 91.44 86 ALA A CA 1
ATOM 691 C C . ALA A 1 86 ? -8.986 -7.934 -11.525 1.00 91.44 86 ALA A C 1
ATOM 693 O O . ALA A 1 86 ? -9.939 -7.336 -12.030 1.00 91.44 86 ALA A O 1
ATOM 694 N N . SER A 1 87 ? -8.698 -7.859 -10.226 1.00 93.12 87 SER A N 1
ATOM 695 C CA . SER A 1 87 ? -9.548 -7.150 -9.273 1.00 93.12 87 SER A CA 1
ATOM 696 C C . SER A 1 87 ? -9.225 -5.656 -9.176 1.00 93.12 87 SER A C 1
ATOM 698 O O . SER A 1 87 ? -9.989 -4.926 -8.547 1.00 93.12 87 SER A O 1
ATOM 700 N N . GLY A 1 88 ? -8.173 -5.159 -9.834 1.00 93.12 88 GLY A N 1
ATOM 701 C CA . GLY A 1 88 ? -7.775 -3.747 -9.766 1.00 93.12 88 GLY A CA 1
ATOM 702 C C . GLY A 1 88 ? -7.042 -3.401 -8.467 1.00 93.12 88 GLY A C 1
ATOM 703 O O . GLY A 1 88 ? -6.424 -4.275 -7.858 1.00 93.12 88 GLY A O 1
ATOM 704 N N . SER A 1 89 ? -7.065 -2.129 -8.060 1.00 95.25 89 SER A N 1
ATOM 705 C CA . SER A 1 89 ? -6.346 -1.667 -6.867 1.00 95.25 89 SER A CA 1
ATOM 706 C C . SER A 1 89 ? -7.189 -1.776 -5.598 1.00 95.25 89 SER A C 1
ATOM 708 O O . SER A 1 89 ? -8.417 -1.706 -5.643 1.00 95.25 89 SER A O 1
ATOM 710 N N . LEU A 1 90 ? -6.530 -1.891 -4.445 1.00 96.75 90 LEU A N 1
ATOM 711 C CA . LEU A 1 90 ? -7.170 -1.833 -3.133 1.00 96.75 90 LEU A CA 1
ATOM 712 C C . LEU A 1 90 ? -7.959 -0.531 -2.946 1.00 96.75 90 LEU A C 1
ATOM 714 O O . LEU A 1 90 ? -9.045 -0.560 -2.376 1.00 96.75 90 LEU A O 1
ATOM 718 N N . GLU A 1 91 ? -7.461 0.586 -3.480 1.00 94.88 91 GLU A N 1
ATOM 719 C CA . GLU A 1 91 ? -8.176 1.867 -3.482 1.00 94.88 91 GLU A CA 1
ATOM 720 C C . GLU A 1 91 ? -9.594 1.737 -4.065 1.00 94.88 91 GLU A C 1
ATOM 722 O O . GLU A 1 91 ? -10.555 2.223 -3.464 1.00 94.88 91 GLU A O 1
ATOM 727 N N . ASN A 1 92 ? -9.750 1.011 -5.181 1.00 92.31 92 ASN A N 1
ATOM 728 C CA . ASN A 1 92 ? -11.061 0.815 -5.800 1.00 92.31 92 ASN A CA 1
ATOM 729 C C . ASN A 1 92 ? -12.023 0.023 -4.903 1.00 92.31 92 ASN A C 1
ATOM 731 O O . ASN A 1 92 ? -13.232 0.226 -4.969 1.00 92.31 92 ASN A O 1
ATOM 735 N N . HIS A 1 93 ? -11.503 -0.882 -4.071 1.00 94.12 93 HIS A N 1
ATOM 736 C CA . HIS A 1 93 ? -12.309 -1.709 -3.166 1.00 94.12 93 HIS A CA 1
ATOM 737 C C . HIS A 1 93 ? -12.567 -1.066 -1.805 1.00 94.12 93 HIS A C 1
ATOM 739 O O . HIS A 1 93 ? -13.437 -1.539 -1.080 1.00 94.12 93 HIS A O 1
ATOM 745 N N . LEU A 1 94 ? -11.833 -0.011 -1.446 1.00 94.00 94 LEU A N 1
ATOM 746 C CA . LEU A 1 94 ? -12.084 0.751 -0.222 1.00 94.00 94 LEU A CA 1
ATOM 747 C C . LEU A 1 94 ? -12.974 1.969 -0.480 1.00 94.00 94 LEU A C 1
ATOM 749 O O . LEU A 1 94 ? -13.846 2.257 0.334 1.00 94.00 94 LEU A O 1
ATOM 753 N N . PHE A 1 95 ? -12.782 2.677 -1.599 1.00 91.75 95 PHE A N 1
ATOM 754 C CA . PHE A 1 95 ? -13.395 3.998 -1.799 1.00 91.75 95 PHE A CA 1
ATOM 755 C C . PHE A 1 95 ? -14.343 4.082 -3.001 1.00 91.75 95 PHE A C 1
ATOM 757 O O . PHE A 1 95 ? -15.255 4.909 -2.991 1.00 91.75 95 PHE A O 1
ATOM 764 N N . ASP A 1 96 ? -14.191 3.210 -4.003 1.00 86.19 96 ASP A N 1
ATOM 765 C CA . ASP A 1 96 ? -14.977 3.248 -5.246 1.00 86.19 96 ASP A CA 1
ATOM 766 C C . ASP A 1 96 ? -15.947 2.057 -5.345 1.00 86.19 96 ASP A C 1
ATOM 768 O O . ASP A 1 96 ? -16.034 1.354 -6.352 1.00 86.19 96 ASP A O 1
ATOM 772 N N . LEU A 1 97 ? -16.723 1.842 -4.281 1.00 78.12 97 LEU A N 1
ATOM 773 C CA . LEU A 1 97 ? -17.570 0.661 -4.054 1.00 78.12 97 LEU A CA 1
ATOM 774 C C . LEU A 1 97 ? -18.748 0.464 -5.027 1.00 78.12 97 LEU A C 1
ATOM 776 O O . LEU A 1 97 ? -19.609 -0.370 -4.789 1.00 78.12 97 LEU A O 1
ATOM 780 N N . ARG A 1 98 ? -18.869 1.199 -6.133 1.00 71.81 98 ARG A N 1
ATOM 781 C CA . ARG A 1 98 ? -20.047 1.078 -7.014 1.00 71.81 98 ARG A CA 1
ATOM 782 C C . ARG A 1 98 ? -19.730 0.208 -8.234 1.00 71.81 98 ARG A C 1
ATOM 784 O O . ARG A 1 98 ? -18.940 0.659 -9.061 1.00 71.81 98 ARG A O 1
ATOM 791 N N . PRO A 1 99 ? -20.338 -0.991 -8.411 1.00 60.53 99 PRO A N 1
ATOM 792 C CA . PRO A 1 99 ? -21.390 -1.670 -7.624 1.00 60.53 99 PRO A CA 1
ATOM 793 C C . PRO A 1 99 ? -20.881 -2.834 -6.730 1.00 60.53 99 PRO A C 1
ATOM 795 O O . PRO A 1 99 ? -21.569 -3.839 -6.583 1.00 60.53 99 PRO A O 1
ATOM 798 N N . LYS A 1 100 ? -19.657 -2.765 -6.201 1.00 75.62 100 LYS A N 1
ATOM 799 C CA . LYS A 1 100 ? -19.010 -3.873 -5.480 1.00 75.62 100 LYS A CA 1
ATOM 800 C C . LYS A 1 100 ? -19.412 -3.913 -4.002 1.00 75.62 100 LYS A C 1
ATOM 802 O O . LYS A 1 100 ? -19.554 -2.877 -3.358 1.00 75.62 100 LYS A O 1
ATOM 807 N N . GLU A 1 101 ? -19.542 -5.115 -3.447 1.00 85.25 101 GLU A N 1
ATOM 808 C CA . GLU A 1 101 ? -19.668 -5.266 -1.997 1.00 85.25 101 GLU A CA 1
ATOM 809 C C . GLU A 1 101 ? -18.371 -4.825 -1.291 1.00 85.25 101 GLU A C 1
ATOM 811 O O . GLU A 1 101 ? -17.279 -5.040 -1.829 1.00 85.25 101 GLU A O 1
ATOM 816 N N . PRO A 1 102 ? -18.462 -4.211 -0.096 1.00 89.50 102 PRO A N 1
ATOM 817 C CA . PRO A 1 102 ? -17.286 -3.886 0.699 1.00 89.50 102 PRO A CA 1
ATOM 818 C C . PRO A 1 102 ? -16.509 -5.146 1.075 1.00 89.50 102 PRO A C 1
ATOM 820 O O . PRO A 1 102 ? -17.099 -6.162 1.441 1.00 89.50 102 PRO A O 1
ATOM 823 N N . LEU A 1 103 ? -15.178 -5.054 1.075 1.00 95.06 103 LEU A N 1
ATOM 824 C CA . LEU A 1 103 ? -14.330 -6.136 1.575 1.00 95.06 103 LEU A CA 1
ATOM 825 C C . LEU A 1 103 ? -14.661 -6.438 3.040 1.00 95.06 103 LEU A C 1
ATOM 827 O O . LEU A 1 103 ? -14.720 -5.516 3.864 1.00 95.06 103 LEU A O 1
ATOM 831 N N . ASP A 1 104 ? -14.819 -7.720 3.368 1.00 95.50 104 ASP A N 1
ATOM 832 C CA . ASP A 1 104 ? -14.987 -8.158 4.750 1.00 95.50 104 ASP A CA 1
ATOM 833 C C . ASP A 1 104 ? -13.695 -7.996 5.571 1.00 95.50 104 ASP A C 1
ATOM 835 O O . ASP A 1 104 ? -12.604 -7.732 5.052 1.00 95.50 104 ASP A O 1
ATOM 839 N N . TRP A 1 105 ? -13.820 -8.132 6.893 1.00 96.06 105 TRP A N 1
ATOM 840 C CA . TRP A 1 105 ? -12.697 -7.956 7.814 1.00 96.06 105 TRP A CA 1
ATOM 841 C C . TRP A 1 105 ? -11.547 -8.935 7.540 1.00 96.06 105 TRP A C 1
ATOM 843 O O . TRP A 1 105 ? -10.382 -8.540 7.535 1.00 96.06 105 TRP A O 1
ATOM 853 N N . THR A 1 106 ? -11.863 -10.205 7.292 1.00 95.75 106 THR A N 1
ATOM 854 C CA . THR A 1 106 ? -10.863 -11.252 7.048 1.00 95.75 106 THR A CA 1
ATOM 855 C C . THR A 1 106 ? -10.043 -10.957 5.795 1.00 95.75 106 THR A C 1
ATOM 857 O O . THR A 1 106 ? -8.813 -10.999 5.834 1.00 95.75 106 THR A O 1
ATOM 860 N N . THR A 1 107 ? -10.706 -10.582 4.703 1.00 96.62 107 THR A N 1
ATOM 861 C CA . THR A 1 107 ? -10.079 -10.217 3.429 1.00 96.62 107 THR A CA 1
ATOM 862 C C . THR A 1 107 ? -9.212 -8.975 3.591 1.00 96.62 107 THR A C 1
ATOM 864 O O . THR A 1 107 ? -8.077 -8.953 3.118 1.00 96.62 107 THR A O 1
ATOM 867 N N . ARG A 1 108 ? -9.673 -7.971 4.349 1.00 97.81 108 ARG A N 1
ATOM 868 C CA . ARG A 1 108 ? -8.868 -6.788 4.695 1.00 97.81 108 ARG A CA 1
ATOM 869 C C . ARG A 1 108 ? -7.577 -7.151 5.435 1.00 97.81 108 ARG A C 1
ATOM 871 O O . ARG A 1 108 ? -6.512 -6.657 5.069 1.00 97.81 108 ARG A O 1
ATOM 878 N N . MET A 1 109 ? -7.641 -8.034 6.435 1.00 97.75 109 MET A N 1
ATOM 879 C CA . MET A 1 109 ? -6.448 -8.479 7.173 1.00 97.75 109 MET A CA 1
ATOM 880 C C . MET A 1 109 ? -5.511 -9.328 6.302 1.00 97.75 109 MET A C 1
ATOM 882 O O . MET A 1 109 ? -4.295 -9.149 6.367 1.00 97.75 109 MET A O 1
ATOM 886 N N . LYS A 1 110 ? -6.058 -10.192 5.433 1.00 97.44 110 LYS A N 1
ATOM 887 C CA . LYS A 1 110 ? -5.291 -10.948 4.426 1.00 97.44 110 LYS A CA 1
ATOM 888 C C . LYS A 1 110 ? -4.518 -10.005 3.498 1.00 97.44 110 LYS A C 1
ATOM 890 O O . LYS A 1 110 ? -3.328 -10.211 3.263 1.00 97.44 110 LYS A O 1
ATOM 895 N N . ILE A 1 111 ? -5.178 -8.958 3.003 1.00 98.44 111 ILE A N 1
ATOM 896 C CA . ILE A 1 111 ? -4.568 -7.944 2.136 1.00 98.44 111 ILE A CA 1
ATOM 897 C C . ILE A 1 111 ? -3.453 -7.193 2.873 1.00 98.44 111 ILE A C 1
ATOM 899 O O . ILE A 1 111 ? -2.354 -7.064 2.337 1.00 98.44 111 ILE A O 1
ATOM 903 N N . ALA A 1 112 ? -3.699 -6.744 4.107 1.00 98.56 112 ALA A N 1
ATOM 904 C CA . ALA A 1 112 ? -2.685 -6.064 4.911 1.00 98.56 112 ALA A CA 1
ATOM 905 C C . ALA A 1 112 ? -1.455 -6.958 5.153 1.00 98.56 112 ALA A C 1
ATOM 907 O O . ALA A 1 112 ? -0.327 -6.522 4.927 1.00 98.56 112 ALA A O 1
ATOM 908 N N . SER A 1 113 ? -1.670 -8.222 5.539 1.00 98.44 113 SER A N 1
ATOM 909 C CA . SER A 1 113 ? -0.599 -9.201 5.764 1.00 98.44 113 SER A CA 1
ATOM 910 C C . SER A 1 113 ? 0.223 -9.449 4.496 1.00 98.44 113 SER A C 1
ATOM 912 O O . SER A 1 113 ? 1.447 -9.337 4.520 1.00 98.44 113 SER A O 1
ATOM 914 N N . GLY A 1 114 ? -0.424 -9.719 3.358 1.00 98.25 114 GLY A N 1
ATOM 915 C CA . GLY A 1 114 ? 0.296 -9.958 2.107 1.00 98.25 114 GLY A CA 1
ATOM 916 C C . GLY A 1 114 ? 1.046 -8.720 1.601 1.00 98.25 114 GLY A C 1
ATOM 917 O O . GLY A 1 114 ? 2.172 -8.839 1.123 1.00 98.25 114 GLY A O 1
ATOM 918 N N . ALA A 1 115 ? 0.478 -7.520 1.752 1.00 98.56 115 ALA A N 1
ATOM 919 C CA . ALA A 1 115 ? 1.169 -6.282 1.399 1.00 98.56 115 ALA A CA 1
ATOM 920 C C . ALA A 1 115 ? 2.404 -6.038 2.290 1.00 98.56 115 ALA A C 1
ATOM 922 O O . ALA A 1 115 ? 3.457 -5.663 1.771 1.00 98.56 115 ALA A O 1
ATOM 923 N N . ALA A 1 116 ? 2.309 -6.328 3.595 1.00 98.56 116 ALA A N 1
ATOM 924 C CA . ALA A 1 116 ? 3.441 -6.274 4.522 1.00 98.56 116 ALA A CA 1
ATOM 925 C C . ALA A 1 116 ? 4.546 -7.273 4.138 1.00 98.56 116 ALA A C 1
ATOM 927 O O . ALA A 1 116 ? 5.709 -6.888 4.097 1.00 98.56 116 ALA A O 1
ATOM 928 N N . LYS A 1 117 ? 4.196 -8.508 3.748 1.00 98.50 117 LYS A N 1
ATOM 929 C CA . LYS A 1 117 ? 5.158 -9.512 3.241 1.00 98.50 117 LYS A CA 1
ATOM 930 C C . LYS A 1 117 ? 5.870 -9.059 1.969 1.00 98.50 117 LYS A C 1
ATOM 932 O O . LYS A 1 117 ? 7.060 -9.293 1.787 1.00 98.50 117 LYS A O 1
ATOM 937 N N . GLY A 1 118 ? 5.147 -8.393 1.066 1.00 98.00 118 GLY A N 1
ATOM 938 C CA . GLY A 1 118 ? 5.755 -7.770 -0.109 1.00 98.00 118 GLY A CA 1
ATOM 939 C C . GLY A 1 118 ? 6.808 -6.730 0.279 1.00 98.00 118 GLY A C 1
ATOM 940 O O . GLY A 1 118 ? 7.890 -6.706 -0.303 1.00 98.00 118 GLY A O 1
ATOM 941 N N . LEU A 1 119 ? 6.509 -5.906 1.283 1.00 98.00 119 LEU A N 1
ATOM 942 C CA . LEU A 1 119 ? 7.411 -4.868 1.771 1.00 98.00 119 LEU A CA 1
ATOM 943 C C . LEU A 1 119 ? 8.620 -5.445 2.527 1.00 98.00 119 LEU A C 1
ATOM 945 O O . LEU A 1 119 ? 9.746 -5.027 2.276 1.00 98.00 119 LEU A O 1
ATOM 949 N N . GLU A 1 120 ? 8.400 -6.456 3.368 1.00 98.06 120 GLU A N 1
ATOM 950 C CA . GLU A 1 120 ? 9.441 -7.238 4.047 1.00 98.06 120 GLU A CA 1
ATOM 951 C C . GLU A 1 120 ? 10.426 -7.847 3.049 1.00 98.06 120 GLU A C 1
ATOM 953 O O . GLU A 1 120 ? 11.636 -7.671 3.188 1.00 98.06 120 GLU A O 1
ATOM 958 N N . TYR A 1 121 ? 9.927 -8.476 1.979 1.00 97.31 121 TYR A N 1
ATOM 959 C CA . TYR A 1 121 ? 10.791 -9.012 0.933 1.00 97.31 121 TYR A CA 1
ATOM 960 C C . TYR A 1 121 ? 11.701 -7.931 0.333 1.00 97.31 121 TYR A C 1
ATOM 962 O O . TYR A 1 121 ? 12.896 -8.160 0.163 1.00 97.31 121 TYR A O 1
ATOM 970 N N . LEU A 1 122 ? 11.164 -6.745 0.023 1.00 95.31 122 LEU A N 1
ATOM 971 C CA . LEU A 1 122 ? 11.955 -5.645 -0.542 1.00 95.31 122 LEU A CA 1
ATOM 972 C C . LEU A 1 122 ? 13.028 -5.148 0.430 1.00 95.31 122 LEU A C 1
ATOM 974 O O . LEU A 1 122 ? 14.136 -4.812 0.009 1.00 95.31 122 LEU A O 1
ATOM 978 N N . HIS A 1 123 ? 12.699 -5.087 1.718 1.00 94.88 123 HIS A N 1
ATOM 979 C CA . HIS A 1 123 ? 13.589 -4.561 2.742 1.00 94.88 123 HIS A CA 1
ATOM 980 C C . HIS A 1 123 ? 14.693 -5.549 3.104 1.00 94.88 123 HIS A C 1
ATOM 982 O O . HIS A 1 123 ? 15.850 -5.136 3.197 1.00 94.88 123 HIS A O 1
ATOM 988 N N . ASP A 1 124 ? 14.359 -6.821 3.304 1.00 93.31 124 ASP A N 1
ATOM 989 C CA . ASP A 1 124 ? 15.226 -7.752 4.033 1.00 93.31 124 ASP A CA 1
ATOM 990 C C . ASP A 1 124 ? 15.684 -8.956 3.204 1.00 93.31 124 ASP A C 1
ATOM 992 O O . ASP A 1 124 ? 16.726 -9.535 3.509 1.00 93.31 124 ASP A O 1
ATOM 996 N N . VAL A 1 125 ? 14.964 -9.304 2.132 1.00 92.25 125 VAL A N 1
ATOM 997 C CA . VAL A 1 125 ? 15.279 -10.474 1.290 1.00 92.25 125 VAL A CA 1
ATOM 998 C C . VAL A 1 125 ? 15.896 -10.075 -0.051 1.00 92.25 125 VAL A C 1
ATOM 1000 O O . VAL A 1 125 ? 16.769 -10.775 -0.565 1.00 92.25 125 VAL A O 1
ATOM 1003 N N . ALA A 1 126 ? 15.449 -8.968 -0.642 1.00 90.00 126 ALA A N 1
ATOM 1004 C CA . ALA A 1 126 ? 15.964 -8.484 -1.912 1.00 90.00 126 ALA A CA 1
ATOM 1005 C C . ALA A 1 126 ? 17.437 -8.065 -1.786 1.00 90.00 126 ALA A C 1
ATOM 1007 O O . ALA A 1 126 ? 17.824 -7.366 -0.848 1.00 90.00 126 ALA A O 1
ATOM 1008 N N . ASP A 1 127 ? 18.245 -8.454 -2.774 1.00 86.31 127 ASP A N 1
ATOM 1009 C CA . ASP A 1 127 ? 19.648 -8.060 -2.880 1.00 86.31 127 ASP A CA 1
ATOM 1010 C C . ASP A 1 127 ? 19.925 -7.412 -4.251 1.00 86.31 127 ASP A C 1
ATOM 1012 O O . ASP A 1 127 ? 19.826 -8.085 -5.286 1.00 86.31 127 ASP A O 1
ATOM 1016 N N . PRO A 1 128 ? 20.255 -6.108 -4.299 1.00 87.69 128 PRO A N 1
ATOM 1017 C CA . PRO A 1 128 ? 20.317 -5.177 -3.165 1.00 87.69 128 PRO A CA 1
ATOM 1018 C C . PRO A 1 128 ? 18.932 -4.864 -2.576 1.00 87.69 128 PRO A C 1
ATOM 1020 O O . PRO A 1 128 ? 17.927 -4.927 -3.285 1.00 87.69 128 PRO A O 1
ATOM 1023 N N . GLN A 1 129 ? 18.903 -4.449 -1.304 1.00 91.00 129 GLN A N 1
ATOM 1024 C CA . GLN A 1 129 ? 17.681 -4.005 -0.620 1.00 91.00 129 GLN A CA 1
ATOM 1025 C C . GLN A 1 129 ? 16.992 -2.882 -1.399 1.00 91.00 129 GLN A C 1
ATOM 1027 O O . GLN A 1 129 ? 17.650 -2.063 -2.050 1.00 91.00 129 GLN A O 1
ATOM 1032 N N . ILE A 1 130 ? 15.668 -2.806 -1.305 1.00 93.38 130 ILE A N 1
ATOM 1033 C CA . ILE A 1 130 ? 14.845 -1.830 -2.020 1.00 93.38 130 ILE A CA 1
ATOM 1034 C C . ILE A 1 130 ? 13.950 -1.102 -1.022 1.00 93.38 130 ILE A C 1
ATOM 1036 O O . ILE A 1 130 ? 13.230 -1.724 -0.253 1.00 93.38 130 ILE A O 1
ATOM 1040 N N . ILE A 1 131 ? 13.966 0.228 -1.077 1.00 94.69 131 ILE A N 1
ATOM 1041 C CA . ILE A 1 131 ? 12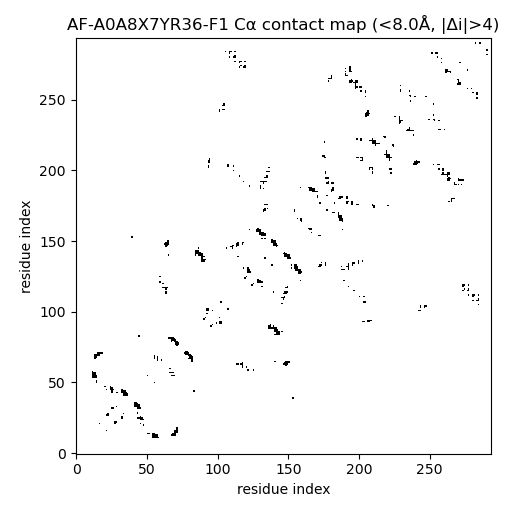.999 1.091 -0.398 1.00 94.69 131 ILE A CA 1
ATOM 1042 C C . ILE A 1 131 ? 11.935 1.478 -1.422 1.00 94.69 131 ILE A C 1
ATOM 1044 O O . ILE A 1 131 ? 12.250 2.041 -2.476 1.00 94.69 131 ILE A O 1
ATOM 1048 N N . TYR A 1 132 ? 10.684 1.143 -1.134 1.00 94.25 132 TYR A N 1
ATOM 1049 C CA . TYR A 1 132 ? 9.571 1.207 -2.070 1.00 94.25 132 TYR A CA 1
ATOM 1050 C C . TYR A 1 132 ? 9.104 2.641 -2.343 1.00 94.25 132 TYR A C 1
ATOM 1052 O O . TYR A 1 132 ? 8.836 2.983 -3.496 1.00 94.25 132 TYR A O 1
ATOM 1060 N N . LYS A 1 133 ? 9.118 3.505 -1.319 1.00 93.12 133 LYS A N 1
ATOM 1061 C CA . LYS A 1 133 ? 8.921 4.965 -1.367 1.00 93.12 133 LYS A CA 1
ATOM 1062 C C . LYS A 1 133 ? 7.495 5.457 -1.647 1.00 93.12 133 LYS A C 1
ATOM 1064 O O . LYS A 1 133 ? 7.171 6.576 -1.261 1.00 93.12 133 LYS A O 1
ATOM 1069 N N . ASP A 1 134 ? 6.650 4.670 -2.307 1.00 91.25 134 ASP A N 1
ATOM 1070 C CA . ASP A 1 134 ? 5.281 5.071 -2.673 1.00 91.25 134 ASP A CA 1
ATOM 1071 C C . ASP A 1 134 ? 4.252 4.020 -2.235 1.00 91.25 134 ASP A C 1
ATOM 1073 O O . ASP A 1 134 ? 3.438 3.533 -3.022 1.00 91.25 134 ASP A O 1
ATOM 1077 N N . PHE A 1 135 ? 4.314 3.635 -0.957 1.00 96.75 135 PHE A N 1
ATOM 1078 C CA . PHE A 1 135 ? 3.355 2.706 -0.367 1.00 96.75 135 PHE A CA 1
ATOM 1079 C C . PHE A 1 135 ? 2.000 3.396 -0.151 1.00 96.75 135 PHE A C 1
ATOM 1081 O O . PHE A 1 135 ? 1.863 4.255 0.718 1.00 96.75 135 PHE A O 1
ATOM 1088 N N . LYS A 1 136 ? 1.002 3.027 -0.962 1.00 95.94 136 LYS A N 1
ATOM 1089 C CA . LYS A 1 136 ? -0.358 3.593 -0.954 1.00 95.94 136 LYS A CA 1
ATOM 1090 C C . LYS A 1 136 ? -1.386 2.584 -1.465 1.00 95.94 136 LYS A C 1
ATOM 1092 O O . LYS A 1 136 ? -1.030 1.675 -2.218 1.00 95.94 136 LYS A O 1
ATOM 1097 N N . ALA A 1 137 ? -2.664 2.772 -1.130 1.00 96.62 137 ALA A N 1
ATOM 1098 C CA . ALA A 1 137 ? -3.731 1.840 -1.506 1.00 96.62 137 ALA A CA 1
ATOM 1099 C C . ALA A 1 137 ? -3.861 1.625 -3.030 1.00 96.62 137 ALA A C 1
ATOM 1101 O O . ALA A 1 137 ? -4.143 0.514 -3.475 1.00 96.62 137 ALA A O 1
ATOM 1102 N N . SER A 1 138 ? -3.606 2.645 -3.855 1.00 94.75 138 SER A N 1
ATOM 1103 C CA . SER A 1 138 ? -3.682 2.518 -5.321 1.00 94.75 138 SER A CA 1
ATOM 1104 C C . SER A 1 138 ? -2.550 1.696 -5.940 1.00 94.75 138 SER A C 1
ATOM 1106 O O . SER A 1 138 ? -2.724 1.163 -7.034 1.00 94.75 138 SER A O 1
ATOM 1108 N N . ASN A 1 139 ? -1.436 1.519 -5.222 1.00 96.06 139 ASN A N 1
ATOM 1109 C CA . ASN A 1 139 ? -0.307 0.704 -5.671 1.00 96.06 139 ASN A CA 1
ATOM 1110 C C . ASN A 1 139 ? -0.384 -0.755 -5.185 1.00 96.06 139 ASN A C 1
ATOM 1112 O O . ASN A 1 139 ? 0.445 -1.572 -5.590 1.00 96.06 139 ASN A O 1
ATOM 1116 N N . ILE A 1 140 ? -1.376 -1.110 -4.362 1.00 98.06 140 ILE A N 1
ATOM 1117 C CA . ILE A 1 140 ? -1.651 -2.494 -3.958 1.00 98.06 140 ILE A CA 1
ATOM 1118 C C . ILE A 1 140 ? -2.704 -3.052 -4.910 1.00 98.06 140 ILE A C 1
ATOM 1120 O O . ILE A 1 140 ? -3.875 -2.690 -4.825 1.00 98.06 140 ILE A O 1
ATOM 1124 N N . LEU A 1 141 ? -2.296 -3.923 -5.830 1.00 97.31 141 LEU A N 1
ATOM 1125 C CA . LEU A 1 141 ? -3.202 -4.565 -6.779 1.00 97.31 141 LEU A CA 1
ATOM 1126 C C . LEU A 1 141 ? -3.656 -5.928 -6.266 1.00 97.31 141 LEU A C 1
ATOM 1128 O O . LEU A 1 141 ? -2.916 -6.609 -5.560 1.00 97.31 141 LEU A O 1
ATOM 1132 N N . LEU A 1 142 ? -4.866 -6.328 -6.640 1.00 97.38 142 LEU A N 1
ATOM 1133 C CA . LEU A 1 142 ? -5.512 -7.549 -6.174 1.00 97.38 142 LEU A CA 1
ATOM 1134 C C . LEU A 1 142 ? -5.776 -8.493 -7.354 1.00 97.38 142 LEU A C 1
ATOM 1136 O O . LEU A 1 142 ? -6.192 -8.059 -8.435 1.00 97.38 142 LEU A O 1
ATOM 1140 N N . ASP A 1 143 ? -5.521 -9.785 -7.159 1.00 95.50 143 ASP A N 1
ATOM 1141 C CA . ASP A 1 143 ? -5.934 -10.824 -8.108 1.00 95.50 143 ASP A CA 1
ATOM 1142 C C . ASP A 1 143 ? -7.396 -11.253 -7.871 1.00 95.50 143 ASP A C 1
ATOM 1144 O O . ASP A 1 143 ? -8.122 -10.629 -7.091 1.00 95.50 143 ASP A O 1
ATOM 1148 N N . GLU A 1 144 ? -7.858 -12.277 -8.590 1.00 94.06 144 GLU A N 1
ATOM 1149 C CA . GLU A 1 144 ? -9.241 -12.780 -8.515 1.00 94.06 144 GLU A CA 1
ATOM 1150 C C . GLU A 1 144 ? -9.607 -13.313 -7.117 1.00 94.06 144 GLU A C 1
ATOM 1152 O O . GLU A 1 144 ? -10.760 -13.203 -6.708 1.00 94.06 144 GLU A O 1
ATOM 1157 N N . ASP A 1 145 ? -8.617 -13.782 -6.352 1.00 95.12 145 ASP A N 1
ATOM 1158 C CA . ASP A 1 145 ? -8.771 -14.315 -4.992 1.00 95.12 145 ASP A CA 1
ATOM 1159 C C . ASP A 1 145 ? -8.437 -13.271 -3.906 1.00 95.12 145 ASP A C 1
ATOM 1161 O O . ASP A 1 145 ? -8.218 -13.606 -2.730 1.00 95.12 145 ASP A O 1
ATOM 1165 N N . PHE A 1 146 ? -8.352 -11.993 -4.288 1.00 95.44 146 PHE A N 1
ATOM 1166 C CA . PHE A 1 146 ? -7.958 -10.879 -3.424 1.00 95.44 146 PHE A CA 1
ATOM 1167 C C . PHE A 1 146 ? -6.584 -11.065 -2.755 1.00 95.44 146 PHE A C 1
ATOM 1169 O O . PHE A 1 146 ? -6.344 -10.562 -1.653 1.00 95.44 146 PHE A O 1
ATOM 1176 N N . ASN A 1 147 ? -5.652 -11.779 -3.393 1.00 97.50 147 ASN A N 1
ATOM 1177 C CA . ASN A 1 147 ? -4.261 -11.782 -2.951 1.00 97.50 147 ASN A CA 1
ATOM 1178 C C . ASN A 1 147 ? -3.595 -10.458 -3.363 1.00 97.50 147 ASN A C 1
ATOM 1180 O O . ASN A 1 147 ? -3.672 -10.063 -4.532 1.00 97.50 147 ASN A O 1
ATOM 1184 N N . PRO A 1 148 ? -2.925 -9.762 -2.429 1.00 98.19 148 PRO A N 1
ATOM 1185 C CA . PRO A 1 148 ? -2.325 -8.466 -2.704 1.00 98.19 148 PRO A CA 1
ATOM 1186 C C . PRO A 1 148 ? -0.955 -8.595 -3.368 1.00 98.19 148 PRO A C 1
ATOM 1188 O O . PRO A 1 148 ? -0.133 -9.428 -2.971 1.00 98.19 148 PRO A O 1
ATOM 1191 N N . LYS A 1 149 ? -0.676 -7.700 -4.318 1.00 98.19 149 LYS A N 1
ATOM 1192 C CA . LYS A 1 149 ? 0.642 -7.510 -4.923 1.00 98.19 149 LYS A CA 1
ATOM 1193 C C . LYS A 1 149 ? 1.007 -6.030 -5.017 1.00 98.19 149 LYS A C 1
ATOM 1195 O O . LYS A 1 149 ? 0.252 -5.240 -5.582 1.00 98.19 149 LYS A O 1
ATOM 1200 N N . LEU A 1 150 ? 2.183 -5.660 -4.508 1.00 97.25 150 LEU A N 1
ATOM 1201 C CA . LEU A 1 150 ? 2.719 -4.307 -4.674 1.00 97.25 150 LEU A CA 1
ATOM 1202 C C . LEU A 1 150 ? 3.113 -4.084 -6.139 1.00 97.25 150 LEU A C 1
ATOM 1204 O O . LEU A 1 150 ? 3.782 -4.924 -6.749 1.00 97.25 150 LEU A O 1
ATOM 1208 N N . SER A 1 151 ? 2.676 -2.962 -6.698 1.00 94.00 151 SER A N 1
ATOM 1209 C CA . SER A 1 151 ? 2.892 -2.567 -8.094 1.00 94.00 151 SER A CA 1
ATOM 1210 C C . SER A 1 151 ? 3.748 -1.298 -8.182 1.00 94.00 151 SER A C 1
ATOM 1212 O O . SER A 1 151 ? 4.474 -1.009 -7.246 1.00 94.00 151 SER A O 1
ATOM 1214 N N . ASP A 1 152 ? 3.749 -0.585 -9.307 1.00 87.44 152 ASP A N 1
ATOM 1215 C CA . ASP A 1 152 ? 4.404 0.724 -9.503 1.00 87.44 152 ASP A CA 1
ATOM 1216 C C . ASP A 1 152 ? 5.712 0.980 -8.714 1.00 87.44 152 ASP A C 1
ATOM 1218 O O . ASP A 1 152 ? 5.773 1.713 -7.727 1.00 87.44 152 ASP A O 1
ATOM 1222 N N . PHE A 1 153 ? 6.808 0.394 -9.194 1.00 87.25 153 PHE A N 1
ATOM 1223 C CA . PHE A 1 153 ? 8.146 0.604 -8.631 1.00 87.25 153 PHE A CA 1
ATOM 1224 C C . PHE A 1 153 ? 8.841 1.852 -9.209 1.00 87.25 153 PHE A C 1
ATOM 1226 O O . PHE A 1 153 ? 10.059 1.986 -9.085 1.00 87.25 153 PHE A O 1
ATOM 1233 N N . GLY A 1 154 ? 8.110 2.767 -9.863 1.00 83.50 154 GLY A N 1
ATOM 1234 C CA . GLY A 1 154 ? 8.688 3.922 -10.562 1.00 83.50 154 GLY A CA 1
ATOM 1235 C C . GLY A 1 154 ? 9.469 4.879 -9.653 1.00 83.50 154 GLY A C 1
ATOM 1236 O O . GLY A 1 154 ? 10.410 5.543 -10.098 1.00 83.50 154 GLY A O 1
ATOM 1237 N N . LEU A 1 155 ? 9.119 4.921 -8.364 1.00 83.25 155 LEU A N 1
ATOM 1238 C CA . LEU A 1 155 ? 9.781 5.746 -7.350 1.00 83.25 155 LEU A CA 1
ATOM 1239 C C . LEU A 1 155 ? 10.775 4.980 -6.468 1.00 83.25 155 LEU A C 1
ATOM 1241 O O . LEU A 1 155 ? 11.564 5.630 -5.768 1.00 83.25 155 LEU A O 1
ATOM 1245 N N . ALA A 1 156 ? 10.780 3.647 -6.536 1.00 88.94 156 ALA A N 1
ATOM 1246 C CA . ALA A 1 156 ? 11.592 2.797 -5.679 1.00 88.94 156 ALA A CA 1
ATOM 1247 C C . ALA A 1 156 ? 13.090 3.130 -5.792 1.00 88.94 156 ALA A C 1
ATOM 1249 O O . ALA A 1 156 ? 13.604 3.559 -6.836 1.00 88.94 156 ALA A O 1
ATOM 1250 N N . LYS A 1 157 ? 13.811 2.955 -4.686 1.00 89.50 157 LYS A N 1
ATOM 1251 C CA . LYS A 1 157 ? 15.247 3.222 -4.579 1.00 89.50 157 LYS A CA 1
ATOM 1252 C C . LYS A 1 157 ? 15.966 2.001 -4.051 1.00 89.50 157 LYS A C 1
ATOM 1254 O O . LYS A 1 157 ? 15.454 1.303 -3.189 1.00 89.50 157 LYS A O 1
ATOM 1259 N N . LEU A 1 158 ? 17.185 1.787 -4.538 1.00 90.00 158 LEU A N 1
ATOM 1260 C CA . LEU A 1 158 ? 18.093 0.868 -3.865 1.00 90.00 158 LEU A CA 1
ATOM 1261 C C . LEU A 1 158 ? 18.373 1.419 -2.467 1.00 90.00 158 LEU A C 1
ATOM 1263 O O . LEU A 1 158 ? 18.566 2.629 -2.317 1.00 90.00 158 LEU A O 1
ATOM 1267 N N . GLY A 1 159 ? 18.362 0.532 -1.482 1.00 85.06 159 GLY A N 1
ATOM 1268 C CA . GLY A 1 159 ? 18.677 0.828 -0.098 1.00 85.06 159 GLY A CA 1
ATOM 1269 C C . GLY A 1 159 ? 20.089 1.395 0.060 1.00 85.06 159 GLY A C 1
ATOM 1270 O O . GLY A 1 159 ? 20.887 1.414 -0.886 1.00 85.06 159 GLY A O 1
ATOM 1271 N N . PRO A 1 160 ? 20.410 1.910 1.252 1.00 84.38 160 PRO A N 1
ATOM 1272 C CA . PRO A 1 160 ? 21.697 2.530 1.487 1.00 84.38 160 PRO A CA 1
ATOM 1273 C C . PRO A 1 160 ? 22.838 1.514 1.335 1.00 84.38 160 PRO A C 1
ATOM 1275 O O . PRO A 1 160 ? 22.783 0.393 1.827 1.00 84.38 160 PRO A O 1
ATOM 1278 N N . THR A 1 161 ? 23.901 1.926 0.644 1.00 79.44 161 THR A N 1
ATOM 1279 C CA . THR A 1 161 ? 25.114 1.125 0.426 1.00 79.44 161 THR A CA 1
ATOM 1280 C C . THR A 1 161 ? 26.314 1.772 1.109 1.00 79.44 161 THR A C 1
ATOM 1282 O O . THR A 1 161 ? 26.393 3.001 1.180 1.00 79.44 161 THR A O 1
ATOM 1285 N N . GLY A 1 162 ? 27.296 0.967 1.525 1.00 76.19 162 GLY A N 1
ATOM 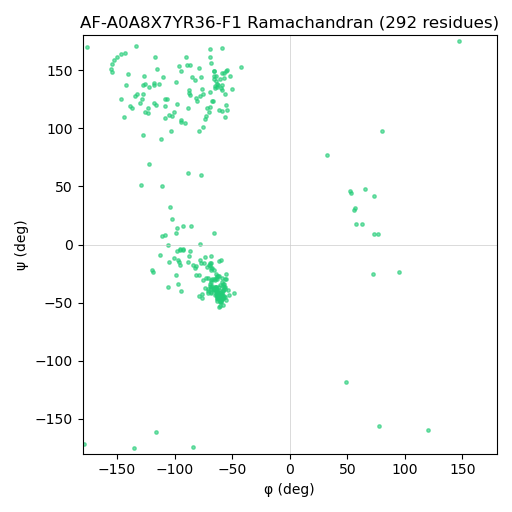1286 C CA . GLY A 1 162 ? 28.574 1.472 2.040 1.00 76.19 162 GLY A CA 1
ATOM 1287 C C . GLY A 1 162 ? 28.484 2.082 3.441 1.00 76.19 162 GLY A C 1
ATOM 1288 O O . GLY A 1 162 ? 29.055 3.142 3.673 1.00 76.19 162 GLY A O 1
ATOM 1289 N N . GLY A 1 163 ? 27.739 1.442 4.350 1.00 74.62 163 GLY A N 1
ATOM 1290 C CA . GLY A 1 163 ? 27.648 1.839 5.764 1.00 74.62 163 GLY A CA 1
ATOM 1291 C C . GLY A 1 163 ? 26.761 3.055 6.049 1.00 74.62 163 GLY A C 1
ATOM 1292 O O . GLY A 1 163 ? 26.768 3.565 7.162 1.00 74.62 163 GLY A O 1
ATOM 1293 N N . LYS A 1 164 ? 26.009 3.541 5.056 1.00 79.44 164 LYS A N 1
ATOM 1294 C CA . LYS A 1 164 ? 25.003 4.591 5.254 1.00 79.44 164 LYS A CA 1
ATOM 1295 C C . LYS A 1 164 ? 23.726 4.005 5.854 1.00 79.44 164 LYS A C 1
ATOM 1297 O O . LYS A 1 164 ? 23.379 2.865 5.571 1.00 79.44 164 LYS A O 1
ATOM 1302 N N . GLU A 1 165 ? 22.993 4.824 6.599 1.00 87.00 165 GLU A N 1
ATOM 1303 C CA . GLU A 1 165 ? 21.699 4.442 7.188 1.00 87.00 165 GLU A CA 1
ATOM 1304 C C . GLU A 1 165 ? 20.499 4.892 6.338 1.00 87.00 165 GLU A C 1
ATOM 1306 O O . GLU A 1 165 ? 19.386 4.405 6.513 1.00 87.00 165 GLU A O 1
ATOM 1311 N N . HIS A 1 166 ? 20.711 5.803 5.380 1.00 89.94 166 HIS A N 1
ATOM 1312 C CA . HIS A 1 166 ? 19.643 6.394 4.572 1.00 89.94 166 HIS A CA 1
ATOM 1313 C C . HIS A 1 166 ? 20.047 6.641 3.114 1.00 89.94 166 HIS A C 1
ATOM 1315 O O . HIS A 1 166 ? 21.227 6.698 2.752 1.00 89.94 166 HIS A O 1
ATOM 1321 N N . VAL A 1 167 ? 19.036 6.867 2.274 1.00 87.62 167 VAL A N 1
ATOM 1322 C CA . VAL A 1 167 ? 19.175 7.265 0.871 1.00 87.62 167 VAL A CA 1
ATOM 1323 C C . VAL A 1 167 ? 18.749 8.725 0.721 1.00 87.62 167 VAL A C 1
ATOM 1325 O O . VAL A 1 167 ? 17.566 9.048 0.806 1.00 87.62 167 VAL A O 1
ATOM 1328 N N . SER A 1 168 ? 19.696 9.634 0.476 1.00 89.25 168 SER A N 1
ATOM 1329 C CA . SER A 1 168 ? 19.371 11.043 0.216 1.00 89.25 168 SER A CA 1
ATOM 1330 C C . SER A 1 168 ? 18.730 11.178 -1.168 1.00 89.25 168 SER A C 1
ATOM 1332 O O . SER A 1 168 ? 19.343 10.867 -2.193 1.00 89.25 168 SER A O 1
ATOM 1334 N N . THR A 1 169 ? 17.477 11.622 -1.228 1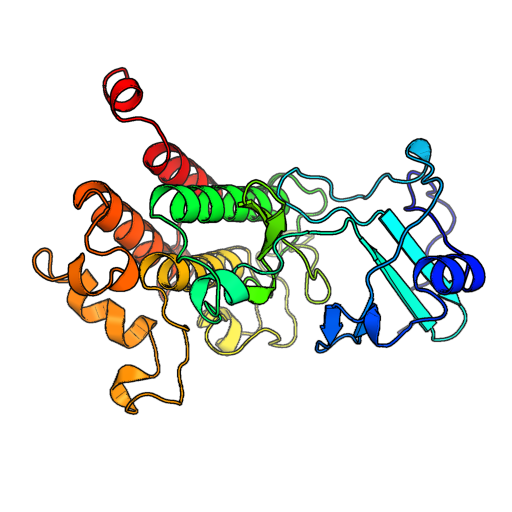.00 87.56 169 THR A N 1
ATOM 1335 C CA . THR A 1 169 ? 16.735 11.739 -2.489 1.00 87.56 169 THR A CA 1
ATOM 1336 C C . THR A 1 169 ? 15.647 12.796 -2.373 1.00 87.56 169 THR A C 1
ATOM 1338 O O . THR A 1 169 ? 15.067 12.964 -1.306 1.00 87.56 169 THR A O 1
ATOM 1341 N N . ARG A 1 170 ? 15.327 13.486 -3.479 1.00 84.50 170 ARG A N 1
ATOM 1342 C CA . ARG A 1 170 ? 14.226 14.460 -3.505 1.00 84.50 170 ARG A CA 1
ATOM 1343 C C . ARG A 1 170 ? 12.960 13.833 -2.921 1.00 84.50 170 ARG A C 1
ATOM 1345 O O . ARG A 1 170 ? 12.609 12.709 -3.308 1.00 84.50 170 ARG A O 1
ATOM 1352 N N . VAL A 1 171 ? 12.294 14.587 -2.044 1.00 83.44 171 VAL A N 1
ATOM 1353 C CA . VAL A 1 171 ? 10.973 14.244 -1.511 1.00 83.44 171 VAL A CA 1
ATOM 1354 C C . VAL A 1 171 ? 10.018 14.058 -2.681 1.00 83.44 171 VAL A C 1
ATOM 1356 O O . VAL A 1 171 ? 9.720 14.988 -3.430 1.00 83.44 171 VAL A O 1
ATOM 1359 N N . MET A 1 172 ? 9.634 12.806 -2.888 1.00 80.75 172 MET A N 1
ATOM 1360 C CA . MET A 1 172 ? 8.657 12.363 -3.875 1.00 80.75 172 MET A CA 1
ATOM 1361 C C . MET A 1 172 ? 7.834 11.266 -3.210 1.00 80.75 172 MET A C 1
ATOM 1363 O O . MET A 1 172 ? 8.377 10.515 -2.404 1.00 80.75 172 MET A O 1
ATOM 1367 N N . GLY A 1 173 ? 6.560 11.182 -3.558 1.00 80.00 173 GLY A N 1
ATOM 1368 C CA . GLY A 1 173 ? 5.593 10.292 -2.930 1.00 80.00 173 GLY A CA 1
ATOM 1369 C C . GLY A 1 173 ? 4.223 10.954 -2.931 1.00 80.00 173 GLY A C 1
ATOM 1370 O O . GLY A 1 173 ? 4.078 12.109 -3.348 1.00 80.00 173 GLY A O 1
ATOM 1371 N N . THR A 1 174 ? 3.218 10.219 -2.481 1.00 83.88 174 THR A N 1
ATOM 1372 C CA . THR A 1 174 ? 1.840 10.710 -2.452 1.00 83.88 174 THR A CA 1
ATOM 1373 C C . THR A 1 174 ? 1.564 11.460 -1.144 1.00 83.88 174 THR A C 1
ATOM 1375 O O . THR A 1 174 ? 1.912 10.997 -0.057 1.00 83.88 174 THR A O 1
ATOM 1378 N N . TYR A 1 175 ? 0.954 12.647 -1.237 1.00 85.06 175 TYR A N 1
ATOM 1379 C CA . TYR A 1 175 ? 0.626 13.467 -0.065 1.00 85.06 175 TYR A CA 1
ATOM 1380 C C . TYR A 1 175 ? -0.293 12.706 0.906 1.00 85.06 175 TYR A C 1
ATOM 1382 O O . TYR A 1 175 ? -1.225 12.033 0.472 1.00 85.06 175 TYR A O 1
ATOM 1390 N N . GLY A 1 176 ? -0.014 12.803 2.208 1.00 90.19 176 GLY A N 1
ATOM 1391 C CA . GLY A 1 176 ? -0.703 12.056 3.269 1.00 90.19 176 GLY A CA 1
ATOM 1392 C C . GLY A 1 176 ? -0.017 10.751 3.689 1.00 90.19 176 GLY A C 1
ATOM 1393 O O . GLY A 1 176 ? -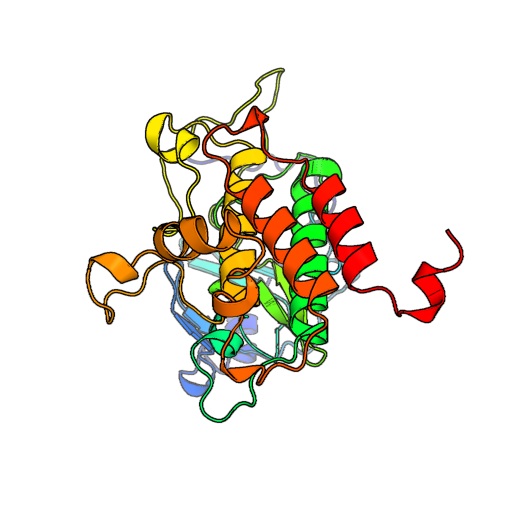0.194 10.333 4.825 1.00 90.19 176 GLY A O 1
ATOM 1394 N N . TYR A 1 177 ? 0.809 10.146 2.826 1.00 94.56 177 TYR A N 1
ATOM 1395 C CA . TYR A 1 177 ? 1.484 8.869 3.115 1.00 94.56 177 TYR A CA 1
ATOM 1396 C C . TYR A 1 177 ? 2.932 9.044 3.581 1.00 94.56 177 TYR A C 1
ATOM 1398 O O . TYR A 1 177 ? 3.462 8.190 4.281 1.00 94.56 177 TYR A O 1
ATOM 1406 N N . CYS A 1 178 ? 3.590 10.139 3.191 1.00 93.44 178 CYS A N 1
ATOM 1407 C CA . CYS A 1 178 ? 5.004 10.355 3.487 1.00 93.44 178 CYS A CA 1
ATOM 1408 C C . CYS A 1 178 ? 5.280 10.496 4.989 1.00 93.44 178 CYS A C 1
ATOM 1410 O O . CYS A 1 178 ? 4.641 11.297 5.669 1.00 93.44 178 CYS A O 1
ATOM 1412 N N . ALA A 1 179 ? 6.320 9.805 5.454 1.00 95.38 179 ALA A N 1
ATOM 1413 C CA . ALA A 1 179 ? 6.795 9.905 6.826 1.00 95.38 179 ALA A CA 1
ATOM 1414 C C . ALA A 1 179 ? 7.318 11.320 7.169 1.00 95.38 179 ALA A C 1
ATOM 1416 O O . ALA A 1 179 ? 8.005 11.924 6.329 1.00 95.38 179 ALA A O 1
ATOM 1417 N N . PRO A 1 180 ? 7.057 11.845 8.384 1.00 94.69 180 PRO A N 1
ATOM 1418 C CA . PRO A 1 180 ? 7.421 13.212 8.762 1.00 94.69 180 PRO A CA 1
ATOM 1419 C C . PRO A 1 180 ? 8.920 13.503 8.633 1.00 94.69 180 PRO A C 1
ATOM 1421 O O . PRO A 1 180 ? 9.325 14.518 8.063 1.00 94.69 180 PRO A O 1
ATOM 1424 N N . GLU A 1 181 ? 9.773 12.591 9.101 1.00 94.38 181 GLU A N 1
ATOM 1425 C CA . GLU A 1 181 ? 11.227 12.739 9.041 1.00 94.38 181 GLU A CA 1
ATOM 1426 C C . GLU A 1 181 ? 11.735 12.781 7.600 1.00 94.38 181 GLU A C 1
ATOM 1428 O O . GLU A 1 181 ? 12.644 13.552 7.284 1.00 94.38 181 GLU A O 1
ATOM 1433 N N . TYR A 1 182 ? 11.118 12.009 6.702 1.00 93.56 182 TYR A N 1
ATOM 1434 C CA . TYR A 1 182 ? 11.493 12.001 5.294 1.00 93.56 182 TYR A CA 1
ATOM 1435 C C . TYR A 1 182 ? 11.131 13.327 4.618 1.00 93.56 182 TYR A C 1
ATOM 1437 O O . TYR A 1 182 ? 11.934 13.875 3.859 1.00 93.56 182 TYR A O 1
ATOM 1445 N N . GLN A 1 183 ? 9.954 13.877 4.929 1.00 92.19 183 GLN A N 1
ATOM 1446 C CA . GLN A 1 183 ? 9.524 15.181 4.421 1.00 92.19 183 GLN A CA 1
ATOM 1447 C C . GLN A 1 183 ? 10.465 16.304 4.868 1.00 92.19 183 GLN A C 1
ATOM 1449 O O . GLN A 1 183 ? 10.793 17.178 4.067 1.00 92.19 183 GLN A O 1
ATOM 1454 N N . MET A 1 184 ? 10.925 16.262 6.121 1.00 91.88 184 MET A N 1
ATOM 1455 C CA . MET A 1 184 ? 11.800 17.288 6.690 1.00 91.88 184 MET A CA 1
ATOM 1456 C C . MET A 1 184 ? 13.248 17.179 6.201 1.00 91.88 184 MET A C 1
ATOM 1458 O O . MET A 1 184 ? 13.879 18.187 5.892 1.00 91.88 184 MET A O 1
ATOM 1462 N N . THR A 1 185 ? 13.792 15.963 6.127 1.00 92.75 185 THR A N 1
ATOM 1463 C CA . THR A 1 185 ? 15.237 15.747 5.934 1.00 92.75 185 THR A CA 1
ATOM 1464 C C . THR A 1 185 ? 15.616 15.310 4.521 1.00 92.75 185 THR A C 1
ATOM 1466 O O . THR A 1 185 ? 16.792 15.343 4.163 1.00 92.75 185 THR A O 1
ATOM 1469 N N . SER A 1 186 ? 14.648 14.876 3.702 1.00 92.69 186 SER A N 1
ATOM 1470 C CA . SER A 1 186 ? 14.892 14.187 2.421 1.00 92.69 186 SER A CA 1
ATOM 1471 C C . SER A 1 186 ? 15.732 12.901 2.544 1.00 92.69 186 SER A C 1
ATOM 1473 O O . SER A 1 186 ? 16.276 12.410 1.547 1.00 92.69 186 SER A O 1
ATOM 1475 N N . GLN A 1 187 ? 15.850 12.342 3.753 1.00 93.75 187 GLN A N 1
ATOM 1476 C CA . GLN A 1 187 ? 16.541 11.084 4.023 1.00 93.75 187 GLN A CA 1
ATOM 1477 C C . GLN A 1 187 ? 15.531 9.942 4.008 1.00 93.75 187 GLN A C 1
ATOM 1479 O O . GLN A 1 187 ? 14.695 9.818 4.896 1.00 93.75 187 GLN A O 1
ATOM 1484 N N . LEU A 1 188 ? 15.582 9.131 2.956 1.00 93.69 188 LEU A N 1
ATOM 1485 C CA . LEU A 1 188 ? 14.672 8.009 2.776 1.00 93.69 188 LEU A CA 1
ATOM 1486 C C . LEU A 1 188 ? 15.233 6.761 3.470 1.00 93.69 188 LEU A C 1
ATOM 1488 O O . LEU A 1 188 ? 16.390 6.396 3.237 1.00 93.69 188 LEU A O 1
ATOM 1492 N N . THR A 1 189 ? 14.411 6.093 4.279 1.00 95.50 189 THR A N 1
ATOM 1493 C CA . THR A 1 189 ? 14.775 4.867 5.009 1.00 95.50 189 THR A CA 1
ATOM 1494 C C . THR A 1 189 ? 13.685 3.800 4.876 1.00 95.50 189 THR A C 1
ATOM 1496 O O . THR A 1 189 ? 12.580 4.082 4.411 1.00 95.50 189 THR A O 1
ATOM 1499 N N . LYS A 1 190 ? 13.970 2.572 5.330 1.00 96.56 190 LYS A N 1
ATOM 1500 C CA . LYS A 1 190 ? 12.952 1.517 5.483 1.00 96.56 190 LYS A CA 1
ATOM 1501 C C . LYS A 1 190 ? 11.807 1.953 6.408 1.00 96.56 190 LYS A C 1
ATOM 1503 O O . LYS A 1 190 ? 10.652 1.630 6.157 1.00 96.56 190 LYS A O 1
ATOM 1508 N N . MET A 1 191 ? 12.104 2.754 7.434 1.00 97.38 191 MET A N 1
ATOM 1509 C CA . MET A 1 191 ? 11.095 3.260 8.373 1.00 97.38 191 MET A CA 1
ATOM 1510 C C . MET A 1 191 ? 10.127 4.258 7.733 1.00 97.38 191 MET A C 1
ATOM 1512 O O . MET A 1 191 ? 9.003 4.413 8.213 1.00 97.38 191 MET A O 1
ATOM 1516 N N . SER A 1 192 ? 10.517 4.901 6.630 1.00 97.00 192 SER A N 1
ATOM 1517 C CA . SER A 1 192 ? 9.606 5.743 5.851 1.00 97.00 192 SER A CA 1
ATOM 1518 C C . SER A 1 192 ? 8.527 4.912 5.139 1.00 97.00 192 SER A C 1
ATOM 1520 O O . SER A 1 192 ? 7.369 5.328 5.061 1.00 97.00 192 SER A O 1
ATOM 1522 N N . ASP A 1 193 ? 8.882 3.712 4.674 1.00 97.81 193 ASP A N 1
ATOM 1523 C CA . ASP A 1 193 ? 7.931 2.749 4.111 1.00 97.81 193 ASP A CA 1
ATOM 1524 C C . ASP A 1 193 ? 7.021 2.152 5.198 1.00 97.81 193 ASP A C 1
ATOM 1526 O O . ASP A 1 193 ? 5.822 2.019 4.967 1.00 97.81 193 ASP A O 1
ATOM 1530 N N . VAL A 1 194 ? 7.552 1.848 6.392 1.00 98.50 194 VAL A N 1
ATOM 1531 C CA . VAL A 1 194 ? 6.753 1.351 7.536 1.00 98.50 194 VAL A CA 1
ATOM 1532 C C . VAL A 1 194 ? 5.686 2.366 7.954 1.00 98.50 194 VAL A C 1
ATOM 1534 O O . VAL A 1 194 ? 4.536 1.995 8.188 1.00 98.50 194 VAL A O 1
ATOM 1537 N N . TYR A 1 195 ? 6.026 3.657 7.985 1.00 98.38 195 TYR A N 1
ATOM 1538 C CA . TYR A 1 195 ? 5.040 4.712 8.234 1.00 98.38 195 TYR A CA 1
ATOM 1539 C C . TYR A 1 195 ? 3.934 4.708 7.179 1.00 98.38 195 TYR A C 1
ATOM 1541 O O . TYR A 1 195 ? 2.749 4.675 7.510 1.00 98.38 195 TYR A O 1
ATOM 1549 N N . SER A 1 196 ? 4.327 4.674 5.904 1.00 98.25 196 SER A N 1
ATOM 1550 C CA . SER A 1 196 ? 3.392 4.666 4.777 1.00 98.25 196 SER A CA 1
ATOM 1551 C C . SER A 1 196 ? 2.485 3.421 4.807 1.00 98.25 196 SER A C 1
ATOM 1553 O O . SER A 1 196 ? 1.286 3.519 4.543 1.00 98.25 196 SER A O 1
ATOM 1555 N N . PHE A 1 197 ? 3.019 2.262 5.217 1.00 98.62 197 PHE A N 1
ATOM 1556 C CA . PHE A 1 197 ? 2.239 1.056 5.505 1.00 98.62 197 PHE A CA 1
ATOM 1557 C C . PHE A 1 197 ? 1.208 1.294 6.612 1.00 98.62 197 PHE A C 1
ATOM 1559 O O . PHE A 1 197 ? 0.041 0.960 6.430 1.00 98.62 197 PHE A O 1
ATOM 1566 N N . GLY A 1 198 ? 1.607 1.897 7.736 1.00 98.31 198 GLY A N 1
ATOM 1567 C CA . GLY A 1 198 ? 0.704 2.210 8.847 1.00 98.31 198 GLY A CA 1
ATOM 1568 C C . GLY A 1 198 ? -0.468 3.103 8.430 1.00 98.31 198 GLY A C 1
ATOM 1569 O O . GLY A 1 198 ? -1.606 2.855 8.831 1.00 98.31 198 GLY A O 1
ATOM 1570 N N . VAL A 1 199 ? -0.207 4.085 7.561 1.00 98.06 199 VAL A N 1
ATOM 1571 C CA . VAL A 1 199 ? -1.242 4.938 6.960 1.00 98.06 199 VAL A CA 1
ATOM 1572 C C . VAL A 1 199 ? -2.227 4.110 6.137 1.00 98.06 199 VAL A C 1
ATOM 1574 O O . VAL A 1 199 ? -3.426 4.157 6.401 1.00 98.06 199 VAL A O 1
ATOM 1577 N N . VAL A 1 200 ? -1.737 3.301 5.193 1.00 98.50 200 VAL A N 1
ATOM 1578 C CA . VAL A 1 200 ? -2.598 2.418 4.385 1.00 98.50 200 VAL A CA 1
ATOM 1579 C C . VAL A 1 200 ? -3.352 1.421 5.262 1.00 98.50 200 VAL A C 1
ATOM 1581 O O . VAL A 1 200 ? -4.504 1.093 4.988 1.00 98.50 200 VAL A O 1
ATOM 1584 N N . PHE A 1 201 ? -2.747 0.943 6.347 1.00 98.56 201 PHE A N 1
ATOM 1585 C CA . PHE A 1 201 ? -3.414 0.014 7.245 1.00 98.56 201 PHE A CA 1
ATOM 1586 C C . PHE A 1 201 ? -4.578 0.675 7.997 1.00 98.56 201 PHE A C 1
ATOM 1588 O O . PHE A 1 201 ? -5.631 0.055 8.151 1.00 98.56 201 PHE A O 1
ATOM 1595 N N . LEU A 1 202 ? -4.458 1.955 8.371 1.00 97.69 202 LEU A N 1
ATOM 1596 C CA . LEU A 1 202 ? -5.601 2.736 8.855 1.00 97.69 202 LEU A CA 1
ATOM 1597 C C . LEU A 1 202 ? -6.685 2.902 7.787 1.00 97.69 202 LEU A C 1
ATOM 1599 O O . LEU A 1 202 ? -7.867 2.802 8.120 1.00 97.69 202 LEU A O 1
ATOM 1603 N N . GLU A 1 203 ? -6.325 3.117 6.521 1.00 97.69 203 GLU A N 1
ATOM 1604 C CA . GLU A 1 203 ? -7.303 3.168 5.424 1.00 97.69 203 GLU A CA 1
ATOM 1605 C C . GLU A 1 203 ? -8.054 1.835 5.286 1.00 97.69 203 GLU A C 1
ATOM 1607 O O . GLU A 1 203 ? -9.281 1.822 5.192 1.00 97.69 203 GLU A O 1
ATOM 1612 N N . ILE A 1 204 ? -7.343 0.705 5.367 1.00 98.25 204 ILE A N 1
ATOM 1613 C CA . ILE A 1 204 ? -7.933 -0.641 5.340 1.00 98.25 204 ILE A CA 1
ATOM 1614 C C . ILE A 1 204 ? -8.926 -0.827 6.494 1.00 98.25 204 ILE A C 1
ATOM 1616 O O . ILE A 1 204 ? -10.032 -1.324 6.279 1.00 98.25 204 ILE A O 1
ATOM 1620 N N . ILE A 1 205 ? -8.558 -0.435 7.717 1.00 97.88 205 ILE A N 1
ATOM 1621 C CA . ILE A 1 205 ? -9.405 -0.608 8.907 1.00 97.88 205 ILE A CA 1
ATOM 1622 C C . ILE A 1 205 ? -10.644 0.297 8.855 1.00 97.88 205 ILE A C 1
ATOM 1624 O O . ILE A 1 205 ? -11.735 -0.136 9.228 1.00 97.88 205 ILE A O 1
ATOM 1628 N N . SER A 1 206 ? -10.473 1.543 8.41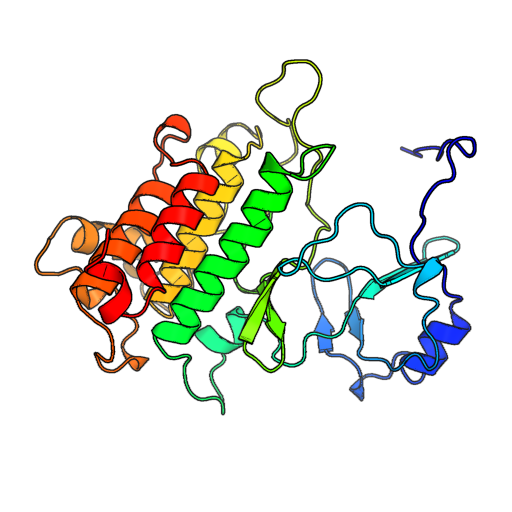0 1.00 96.38 206 SER A N 1
ATOM 1629 C CA . SER A 1 206 ? -11.497 2.591 8.503 1.00 96.38 206 SER A CA 1
ATOM 1630 C C . SER A 1 206 ? -12.354 2.770 7.254 1.00 96.38 206 SER A C 1
ATOM 1632 O O . SER A 1 206 ? -13.407 3.398 7.335 1.00 96.38 206 SER A O 1
ATOM 1634 N N . GLY A 1 207 ? -11.912 2.269 6.097 1.00 95.50 207 GLY A N 1
ATOM 1635 C CA . GLY A 1 207 ? -12.561 2.551 4.815 1.00 95.50 207 GLY A CA 1
ATOM 1636 C C . GLY A 1 207 ? -12.525 4.033 4.428 1.00 95.50 207 GLY A C 1
ATOM 1637 O O . GLY A 1 207 ? -13.301 4.472 3.583 1.00 95.50 207 GLY A O 1
ATOM 1638 N N . ARG A 1 208 ? -11.647 4.836 5.046 1.00 94.38 208 ARG A N 1
ATOM 1639 C CA . ARG A 1 208 ? -11.503 6.275 4.778 1.00 94.38 208 ARG A CA 1
ATOM 1640 C C . ARG A 1 208 ? -10.185 6.570 4.078 1.00 94.38 208 ARG A C 1
ATOM 1642 O O . ARG A 1 208 ? -9.172 5.957 4.394 1.00 94.38 208 ARG A O 1
ATOM 1649 N N . ARG A 1 209 ? -10.203 7.549 3.170 1.00 95.00 209 ARG A N 1
ATOM 1650 C CA . ARG A 1 209 ? -8.987 8.109 2.568 1.00 95.00 209 ARG A CA 1
ATOM 1651 C C . ARG A 1 209 ? -8.173 8.823 3.642 1.00 95.00 209 ARG A C 1
ATOM 1653 O O . ARG A 1 209 ? -8.754 9.505 4.488 1.00 95.00 209 ARG A O 1
ATOM 1660 N N . VAL A 1 210 ? -6.846 8.718 3.578 1.00 94.81 210 VAL A N 1
ATOM 1661 C CA . VAL A 1 210 ? -5.961 9.431 4.514 1.00 94.81 210 VAL A CA 1
ATOM 1662 C C . VAL A 1 210 ? -6.176 10.947 4.479 1.00 94.81 210 VAL A C 1
ATOM 1664 O O . VAL A 1 210 ? -6.191 11.587 5.530 1.00 94.81 210 VAL A O 1
ATOM 1667 N N . ILE A 1 211 ? -6.380 11.501 3.280 1.00 93.88 211 ILE A N 1
ATOM 1668 C CA . ILE A 1 211 ? -6.721 12.904 3.045 1.00 93.88 211 ILE A CA 1
ATOM 1669 C C . ILE A 1 211 ? -8.027 12.958 2.253 1.00 93.88 211 ILE A C 1
ATOM 1671 O O . ILE A 1 211 ? -8.090 12.487 1.117 1.00 93.88 211 ILE A O 1
ATOM 1675 N N . ASP A 1 212 ? -9.061 13.547 2.846 1.00 92.19 212 ASP A N 1
ATOM 1676 C CA . ASP A 1 212 ? -10.394 13.671 2.256 1.00 92.19 212 ASP A CA 1
ATOM 1677 C C . ASP A 1 212 ? -10.869 15.127 2.294 1.00 92.19 212 ASP A C 1
ATOM 1679 O O . ASP A 1 212 ? -11.447 15.592 3.273 1.00 92.19 212 ASP A O 1
ATOM 1683 N N . MET A 1 213 ? -10.637 15.850 1.197 1.00 90.88 213 MET A N 1
ATOM 1684 C CA . MET A 1 213 ? -11.010 17.264 1.062 1.00 90.88 213 MET A CA 1
ATOM 1685 C C . MET A 1 213 ? -12.528 17.494 1.000 1.00 90.88 213 MET A C 1
ATOM 1687 O O . MET A 1 213 ? -12.966 18.640 1.061 1.00 90.88 213 MET A O 1
ATOM 1691 N N . SER A 1 214 ? -13.338 16.436 0.865 1.00 90.81 214 SER A N 1
ATOM 1692 C CA . SER A 1 214 ? -14.802 16.557 0.892 1.00 90.81 214 SER A CA 1
ATOM 1693 C C . SER A 1 214 ? -15.362 16.714 2.310 1.00 90.81 214 SER A C 1
ATOM 1695 O O . SER A 1 214 ? -16.523 17.086 2.480 1.00 90.81 214 SER A O 1
ATOM 1697 N N . ARG A 1 215 ? -14.536 16.452 3.332 1.00 89.94 215 ARG A N 1
ATOM 1698 C CA . ARG A 1 215 ? -14.894 16.556 4.750 1.00 89.94 215 ARG A CA 1
ATOM 1699 C C . ARG A 1 215 ? -14.610 17.945 5.332 1.00 89.94 215 ARG A C 1
ATOM 1701 O O . ARG A 1 215 ? -13.794 18.690 4.776 1.00 89.94 215 ARG A O 1
ATOM 1708 N N . PRO A 1 216 ? -15.236 18.286 6.479 1.00 92.19 216 PRO A N 1
ATOM 1709 C CA . PRO A 1 216 ? -14.862 19.463 7.262 1.00 92.19 216 PRO A CA 1
ATOM 1710 C C . PRO A 1 216 ? -13.361 19.475 7.560 1.00 92.19 216 PRO A C 1
ATOM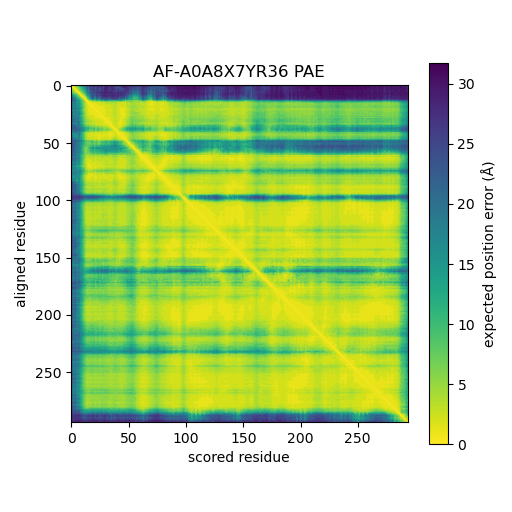 1712 O O . PRO A 1 216 ? -12.788 18.414 7.786 1.00 92.19 216 PRO A O 1
ATOM 1715 N N . THR A 1 217 ? -12.736 20.656 7.600 1.00 89.69 217 THR A N 1
ATOM 1716 C CA . THR A 1 217 ? -11.275 20.836 7.738 1.00 89.69 217 THR A CA 1
ATOM 1717 C C . THR A 1 217 ? -10.651 20.000 8.860 1.00 89.69 217 THR A C 1
ATOM 1719 O O . THR A 1 217 ? -9.608 19.382 8.664 1.00 89.69 217 THR A O 1
ATOM 1722 N N . GLU A 1 218 ? -11.315 19.924 10.014 1.00 87.44 218 GLU A N 1
ATOM 1723 C CA . GLU A 1 218 ? -10.864 19.168 11.194 1.00 87.44 218 GLU A CA 1
ATOM 1724 C C . GLU A 1 218 ? -10.896 17.640 10.986 1.00 87.44 218 GLU A C 1
ATOM 1726 O O . GLU A 1 218 ? -10.193 16.895 11.667 1.00 87.44 218 GLU A O 1
ATOM 1731 N N . GLU A 1 219 ? -11.673 17.166 10.009 1.00 88.38 219 GLU A N 1
ATOM 1732 C CA . GLU A 1 219 ? -11.860 15.753 9.678 1.00 88.38 219 GLU A CA 1
ATOM 1733 C C . GLU A 1 219 ? -11.147 15.299 8.394 1.00 88.38 219 GLU A C 1
ATOM 1735 O O . GLU A 1 219 ? -11.250 14.127 8.009 1.00 88.38 219 GLU A O 1
ATOM 1740 N N . GLN A 1 220 ? -10.442 16.204 7.707 1.00 91.88 220 GLN A N 1
ATOM 1741 C CA . GLN A 1 220 ? -9.812 15.896 6.419 1.00 91.88 220 GLN A CA 1
ATOM 1742 C C . GLN A 1 220 ? -8.649 14.916 6.554 1.00 91.88 220 GLN A C 1
ATOM 1744 O O . GLN A 1 220 ? -8.395 14.157 5.624 1.00 91.88 220 GLN A O 1
ATOM 1749 N N . ASN A 1 221 ? -7.942 14.927 7.688 1.00 93.44 221 ASN A N 1
ATOM 1750 C CA . ASN A 1 221 ? -6.788 14.068 7.932 1.00 93.44 221 ASN A CA 1
ATOM 1751 C C . ASN A 1 221 ? -7.168 12.882 8.829 1.00 93.44 221 ASN A C 1
ATOM 1753 O O . ASN A 1 221 ? -7.401 13.041 10.029 1.00 93.44 221 ASN A O 1
ATOM 1757 N N . LEU A 1 222 ? -7.171 11.678 8.255 1.00 94.25 222 LEU A N 1
ATOM 1758 C CA . LEU A 1 222 ? -7.531 10.448 8.960 1.00 94.25 222 LEU A CA 1
ATOM 1759 C C . LEU A 1 222 ? -6.652 10.179 10.186 1.00 94.25 222 LEU A C 1
ATOM 1761 O O . LEU A 1 222 ? -7.167 9.737 11.210 1.00 94.25 222 LEU A O 1
ATOM 1765 N N . ILE A 1 223 ? -5.347 10.451 10.104 1.00 92.62 223 ILE A N 1
ATOM 1766 C CA . ILE A 1 223 ? -4.404 10.225 11.209 1.00 92.62 223 ILE A CA 1
ATOM 1767 C C . ILE A 1 223 ? -4.787 11.111 12.399 1.00 92.62 223 ILE A C 1
ATOM 1769 O O . ILE A 1 223 ? -4.859 10.635 13.537 1.00 92.62 223 ILE A O 1
ATOM 1773 N N . HIS A 1 224 ? -5.113 12.380 12.135 1.00 91.00 224 HIS A N 1
ATOM 1774 C CA . HIS A 1 224 ? -5.589 13.301 13.162 1.00 91.00 224 HIS A CA 1
ATOM 1775 C C . HIS A 1 224 ? -6.906 12.819 13.786 1.00 91.00 224 HIS A C 1
ATOM 1777 O O . HIS A 1 224 ? -7.014 12.769 15.010 1.00 91.00 224 HIS A O 1
ATOM 1783 N N . CYS A 1 225 ? -7.866 12.366 12.971 1.00 89.94 225 CYS A N 1
ATOM 1784 C CA . CYS A 1 225 ? -9.141 11.834 13.462 1.00 89.94 225 CYS A CA 1
ATOM 1785 C C . CYS A 1 225 ? -8.997 10.540 14.273 1.00 89.94 225 CYS A C 1
ATOM 1787 O O . CYS A 1 225 ? -9.752 10.317 15.216 1.00 89.94 225 CYS A O 1
ATOM 1789 N N . ALA A 1 226 ? -8.073 9.658 13.888 1.00 89.81 226 ALA A N 1
ATOM 1790 C CA . ALA A 1 226 ? -7.892 8.356 14.524 1.00 89.81 226 ALA A CA 1
ATOM 1791 C C . ALA A 1 226 ? -7.120 8.458 15.848 1.00 89.81 226 ALA A C 1
ATOM 1793 O O . ALA A 1 226 ? -7.305 7.628 16.736 1.00 89.81 226 ALA A O 1
ATOM 1794 N N . THR A 1 227 ? -6.280 9.482 16.020 1.00 87.75 227 THR A N 1
ATOM 1795 C CA . THR A 1 227 ? -5.403 9.609 17.193 1.00 87.75 227 THR A CA 1
ATOM 1796 C C . THR A 1 227 ? -6.160 9.697 18.532 1.00 87.75 227 THR A C 1
ATOM 1798 O O . THR A 1 227 ? -5.781 8.974 19.457 1.00 87.75 227 THR A O 1
ATOM 1801 N N . PRO A 1 228 ? -7.221 10.517 18.696 1.00 87.56 228 PRO A N 1
ATOM 1802 C CA . PRO A 1 228 ? -7.987 10.548 19.943 1.00 87.56 228 PRO A CA 1
ATOM 1803 C C . PRO A 1 228 ? -8.641 9.200 20.319 1.00 87.56 228 PRO A C 1
ATOM 1805 O O . PRO A 1 228 ? -8.367 8.718 21.421 1.00 87.56 228 PRO A O 1
ATOM 1808 N N . PRO A 1 229 ? -9.429 8.530 19.448 1.00 86.56 229 PRO A N 1
ATOM 1809 C CA . PRO A 1 229 ? -10.049 7.247 19.789 1.00 86.56 229 PRO A CA 1
ATOM 1810 C C . PRO A 1 229 ? -9.044 6.098 19.957 1.00 86.56 229 PRO A C 1
ATOM 1812 O O . PRO A 1 229 ? -9.362 5.123 20.629 1.00 86.56 229 PRO A O 1
ATOM 1815 N N . LEU A 1 230 ? -7.824 6.199 19.414 1.00 82.50 230 LEU A N 1
ATOM 1816 C CA . LEU A 1 230 ? -6.743 5.243 19.698 1.00 82.50 230 LEU A CA 1
ATOM 1817 C C . LEU A 1 230 ? -6.244 5.317 21.149 1.00 82.50 230 LEU A C 1
ATOM 1819 O O . LEU A 1 230 ? -5.793 4.310 21.694 1.00 82.50 230 LEU A O 1
ATOM 1823 N N . LYS A 1 231 ? -6.318 6.495 21.782 1.00 80.94 231 LYS A N 1
ATOM 1824 C CA . LYS A 1 231 ? -5.896 6.698 23.178 1.00 80.94 231 LYS A CA 1
ATOM 1825 C C . LYS A 1 231 ? -6.970 6.281 24.185 1.00 80.94 231 LYS A C 1
ATOM 1827 O O . LYS A 1 231 ? -6.639 6.008 25.338 1.00 80.94 231 LYS A O 1
ATOM 1832 N N . ASP A 1 232 ? -8.231 6.195 23.761 1.00 84.44 232 ASP A N 1
ATOM 1833 C CA . ASP A 1 232 ? -9.351 5.765 24.598 1.00 84.44 232 ASP A CA 1
ATOM 1834 C C . ASP A 1 232 ? -9.803 4.334 24.255 1.00 84.44 232 ASP A C 1
ATOM 1836 O O . ASP A 1 232 ? -10.425 4.061 23.224 1.00 84.44 232 ASP A O 1
ATOM 1840 N N . ARG A 1 233 ? -9.558 3.406 25.190 1.00 77.12 233 ARG A N 1
ATOM 1841 C CA . ARG A 1 233 ? -9.940 1.987 25.076 1.00 77.12 233 ARG A CA 1
ATOM 1842 C C . ARG A 1 233 ? -11.443 1.747 24.915 1.00 77.12 233 ARG A C 1
ATOM 1844 O O . ARG A 1 233 ? -11.819 0.634 24.563 1.00 77.12 233 ARG A O 1
ATOM 1851 N N . ASN A 1 234 ? -12.294 2.739 25.151 1.00 83.19 234 ASN A N 1
ATOM 1852 C CA . ASN A 1 234 ? -13.736 2.618 24.957 1.00 83.19 234 ASN A CA 1
ATOM 1853 C C . ASN A 1 234 ? -14.211 3.163 23.602 1.00 83.19 234 ASN A C 1
ATOM 1855 O O . ASN A 1 234 ? -15.335 2.866 23.204 1.00 83.19 234 ASN A O 1
ATOM 1859 N N . GLN A 1 235 ? -13.376 3.918 22.876 1.00 90.44 235 GLN A N 1
ATOM 1860 C CA . GLN A 1 235 ? -13.775 4.610 21.642 1.00 90.44 235 GLN A CA 1
ATOM 1861 C C . GLN A 1 235 ? -13.117 4.065 20.370 1.00 90.44 235 GLN A C 1
ATOM 1863 O O . GLN A 1 235 ? -13.546 4.414 19.272 1.00 90.44 235 GLN A O 1
ATOM 1868 N N . PHE A 1 236 ? -12.136 3.163 20.476 1.00 91.12 236 PHE A N 1
ATOM 1869 C CA . PHE A 1 236 ? -11.410 2.628 19.313 1.00 91.12 236 PHE A CA 1
ATOM 1870 C C . PHE A 1 236 ? -12.311 2.001 18.231 1.00 91.12 236 PHE A C 1
ATOM 1872 O O . PHE A 1 236 ? -11.947 1.975 17.057 1.00 91.12 236 PHE A O 1
ATOM 1879 N N . THR A 1 237 ? -13.507 1.517 18.588 1.00 93.62 237 THR A N 1
ATOM 1880 C CA . THR A 1 237 ? -14.468 0.973 17.615 1.00 93.62 237 THR A CA 1
ATOM 1881 C C . THR A 1 237 ? -15.009 2.017 16.643 1.00 93.62 237 THR A C 1
ATOM 1883 O O . THR A 1 237 ? -15.448 1.632 15.567 1.00 93.62 237 THR A O 1
ATOM 1886 N N . ALA A 1 238 ? -14.954 3.309 16.983 1.00 93.31 238 ALA A N 1
ATOM 1887 C CA . ALA A 1 238 ? -15.382 4.400 16.107 1.00 93.31 238 ALA A CA 1
ATOM 1888 C C . ALA A 1 238 ? -14.478 4.582 14.874 1.00 93.31 238 ALA A C 1
ATOM 1890 O O . ALA A 1 238 ? -14.870 5.249 13.922 1.00 93.31 238 ALA A O 1
ATOM 1891 N N . ILE A 1 239 ? -13.274 3.997 14.884 1.00 95.19 239 ILE A N 1
ATOM 1892 C CA . ILE A 1 239 ? -12.332 4.053 13.758 1.00 95.19 239 ILE A CA 1
ATOM 1893 C C . ILE A 1 239 ? -12.686 3.017 12.686 1.00 95.19 239 ILE A C 1
ATOM 1895 O O . ILE A 1 239 ? -12.328 3.201 11.527 1.00 95.19 239 ILE A O 1
ATOM 1899 N N . ALA A 1 240 ? -13.354 1.923 13.062 1.00 96.12 240 ALA A N 1
ATOM 1900 C CA . ALA A 1 240 ? -13.679 0.854 12.129 1.00 96.12 240 ALA A CA 1
ATOM 1901 C C . ALA A 1 240 ? -14.637 1.336 11.039 1.00 96.12 240 ALA A C 1
ATOM 1903 O O . ALA A 1 240 ? -15.540 2.131 11.296 1.00 96.12 240 ALA A O 1
ATOM 1904 N N . ASP A 1 241 ? -14.456 0.798 9.836 1.00 95.75 241 ASP A N 1
ATOM 1905 C CA . ASP A 1 241 ? -15.323 1.087 8.703 1.00 95.75 241 ASP A CA 1
ATOM 1906 C C . ASP A 1 241 ? -16.798 0.779 9.038 1.00 95.75 241 ASP A C 1
ATOM 1908 O O . ASP A 1 241 ? -17.134 -0.380 9.327 1.00 95.75 241 ASP A O 1
ATOM 1912 N N . PRO A 1 242 ? -17.701 1.778 8.974 1.00 94.44 242 PRO A N 1
ATOM 1913 C CA . PRO A 1 242 ? -19.126 1.576 9.217 1.00 94.44 242 PRO A CA 1
ATOM 1914 C C . PRO A 1 242 ? -19.753 0.501 8.317 1.00 94.44 242 PRO A C 1
ATOM 1916 O O . PRO A 1 242 ? -20.688 -0.183 8.736 1.00 94.44 242 PRO A O 1
ATOM 1919 N N . LEU A 1 243 ? -19.224 0.307 7.103 1.00 94.06 243 LEU A N 1
ATOM 1920 C CA . LEU A 1 243 ? -19.717 -0.672 6.133 1.00 94.06 243 LEU A CA 1
ATOM 1921 C C . LEU A 1 243 ? -19.451 -2.122 6.546 1.00 94.06 243 LEU A C 1
ATOM 1923 O O . LEU A 1 243 ? -20.122 -3.030 6.058 1.00 94.06 243 LEU A O 1
ATOM 1927 N N . LEU A 1 244 ? -18.531 -2.358 7.487 1.00 94.44 244 LEU A N 1
ATOM 1928 C CA . LEU A 1 244 ? -18.346 -3.685 8.076 1.00 94.44 244 LEU A CA 1
ATOM 1929 C C . LEU A 1 244 ? -19.534 -4.094 8.956 1.00 94.44 244 LEU A C 1
ATOM 1931 O O . LEU A 1 244 ? -19.665 -5.273 9.280 1.00 94.44 244 LEU A O 1
ATOM 1935 N N . GLY A 1 245 ? -20.387 -3.153 9.383 1.00 92.31 245 GLY A N 1
ATOM 1936 C CA . GLY A 1 245 ? -21.584 -3.447 10.177 1.00 92.31 245 GLY A CA 1
ATOM 1937 C C . GLY A 1 245 ? -21.286 -4.206 11.476 1.00 92.31 245 GLY A C 1
ATOM 1938 O O . GLY A 1 245 ? -22.072 -5.054 11.890 1.00 92.31 245 GLY A O 1
ATOM 1939 N N . GLY A 1 246 ? -20.114 -3.975 12.079 1.00 92.31 246 GLY A N 1
ATOM 1940 C CA . GLY A 1 246 ? -19.668 -4.683 13.283 1.00 92.31 246 GLY A CA 1
ATOM 1941 C C . GLY A 1 246 ? -19.228 -6.138 13.065 1.00 92.31 246 GLY A C 1
ATOM 1942 O O . GLY A 1 246 ? -18.994 -6.844 14.046 1.00 92.31 246 GLY A O 1
ATOM 1943 N N . LYS A 1 247 ? -19.092 -6.608 11.815 1.00 93.75 247 LYS A N 1
ATOM 1944 C CA . LYS A 1 247 ? -18.649 -7.973 11.468 1.00 93.75 247 LYS A CA 1
ATOM 1945 C C . LYS A 1 247 ? -17.130 -8.146 11.618 1.00 93.75 247 LYS A C 1
ATOM 1947 O O . LYS A 1 247 ? -16.419 -8.450 10.665 1.00 93.75 247 LYS A O 1
ATOM 1952 N N . TYR A 1 248 ? -16.627 -7.932 12.829 1.00 93.50 248 TYR A N 1
ATOM 1953 C CA . TYR A 1 248 ? -15.231 -8.131 13.218 1.00 93.50 248 TYR A CA 1
ATOM 1954 C C . TYR A 1 248 ? -15.135 -8.406 14.722 1.00 93.50 248 TYR A C 1
ATOM 1956 O O . TYR A 1 248 ? -15.975 -7.987 15.519 1.00 93.50 248 TYR A O 1
ATOM 1964 N N . LEU A 1 249 ? -14.072 -9.086 15.151 1.00 93.19 249 LEU A N 1
ATOM 1965 C CA . LEU A 1 249 ? -13.807 -9.271 16.578 1.00 93.19 249 LEU A CA 1
ATOM 1966 C C . LEU A 1 249 ? -13.200 -7.991 17.163 1.00 93.19 249 LEU A C 1
ATOM 1968 O O . LEU A 1 249 ? -12.163 -7.533 16.688 1.00 93.19 249 LEU A O 1
ATOM 1972 N N . LYS A 1 250 ? -13.769 -7.458 18.255 1.00 92.81 250 LYS A N 1
ATOM 1973 C CA . LYS A 1 250 ? -13.236 -6.257 18.939 1.00 92.81 250 LYS A CA 1
ATOM 1974 C C . LYS A 1 250 ? -11.753 -6.387 19.305 1.00 92.81 250 LYS A C 1
ATOM 1976 O O . LYS A 1 250 ? -11.001 -5.435 19.136 1.00 92.81 250 LYS A O 1
ATOM 1981 N N . LYS A 1 251 ? -11.323 -7.575 19.753 1.00 91.56 251 LYS A N 1
ATOM 1982 C CA . LYS A 1 251 ? -9.909 -7.870 20.046 1.00 91.56 251 LYS A CA 1
ATOM 1983 C C . LYS A 1 251 ? -9.033 -7.740 18.794 1.00 91.56 251 LYS A C 1
ATOM 1985 O O . LYS A 1 251 ? -7.985 -7.112 18.863 1.00 91.56 251 LYS A O 1
ATOM 1990 N N . SER A 1 252 ? -9.488 -8.285 17.662 1.00 94.00 252 SER A N 1
ATOM 1991 C CA . SER A 1 252 ? -8.768 -8.204 16.385 1.00 94.00 252 SER A CA 1
ATOM 1992 C C . SER A 1 252 ? -8.665 -6.763 15.895 1.00 94.00 252 SER A C 1
ATOM 1994 O O . SER A 1 252 ? -7.591 -6.359 15.463 1.00 94.00 252 SER A O 1
ATOM 1996 N N . LEU A 1 253 ? -9.748 -5.984 15.999 1.00 95.31 253 LEU A N 1
ATOM 1997 C CA . LEU A 1 253 ? -9.735 -4.562 15.656 1.00 95.31 253 LEU A CA 1
ATOM 1998 C C . LEU A 1 253 ? -8.740 -3.791 16.528 1.00 95.31 253 LEU A C 1
ATOM 2000 O O . LEU A 1 253 ? -7.925 -3.042 16.005 1.00 95.31 253 LEU A O 1
ATOM 2004 N N . TYR A 1 254 ? -8.784 -3.991 17.848 1.00 93.44 254 TYR A N 1
ATOM 2005 C CA . TYR A 1 254 ? -7.877 -3.315 18.774 1.00 93.44 254 TYR A CA 1
ATOM 2006 C C . TYR A 1 254 ? -6.409 -3.619 18.450 1.00 93.44 254 TYR A C 1
ATOM 2008 O O . TYR A 1 254 ? -5.591 -2.711 18.376 1.00 93.44 254 TYR A O 1
ATOM 2016 N N . GLN A 1 255 ? -6.075 -4.886 18.199 1.00 94.69 255 GLN A N 1
ATOM 2017 C CA . GLN A 1 255 ? -4.718 -5.283 17.820 1.00 94.69 255 GLN A CA 1
ATOM 2018 C C . GLN A 1 255 ? -4.283 -4.667 16.481 1.00 94.69 255 GLN A C 1
ATOM 2020 O O . GLN A 1 255 ? -3.177 -4.143 16.394 1.00 94.69 255 GLN A O 1
ATOM 2025 N N . ALA A 1 256 ? -5.153 -4.673 15.465 1.00 97.00 256 ALA A N 1
ATOM 2026 C CA . ALA A 1 256 ? -4.880 -4.038 14.175 1.00 97.00 256 ALA A CA 1
ATOM 2027 C C . ALA A 1 256 ? -4.612 -2.529 14.329 1.00 97.00 256 ALA A C 1
ATOM 2029 O O . ALA A 1 256 ? -3.646 -2.001 13.784 1.00 97.00 256 ALA A O 1
ATOM 2030 N N . LEU A 1 257 ? -5.416 -1.846 15.144 1.00 96.31 257 LEU A N 1
ATOM 2031 C CA . LEU A 1 257 ? -5.246 -0.428 15.451 1.00 96.31 257 LEU A CA 1
ATOM 2032 C C . LEU A 1 257 ? -3.950 -0.134 16.215 1.00 96.31 257 LEU A C 1
ATOM 2034 O O . LEU A 1 257 ? -3.299 0.866 15.928 1.00 96.31 257 LEU A O 1
ATOM 2038 N N . VAL A 1 258 ? -3.542 -1.004 17.145 1.00 95.00 258 VAL A N 1
ATOM 2039 C CA . VAL A 1 258 ? -2.249 -0.880 17.837 1.00 95.00 258 VAL A CA 1
ATOM 2040 C C . VAL A 1 258 ? -1.093 -1.000 16.847 1.00 95.00 258 VAL A C 1
ATOM 2042 O O . VAL A 1 258 ? -0.204 -0.154 16.877 1.00 95.00 258 VAL A O 1
ATOM 2045 N N . ILE A 1 259 ? -1.122 -1.988 15.944 1.00 97.31 259 ILE A N 1
ATOM 2046 C CA . ILE A 1 259 ? -0.104 -2.157 14.892 1.00 97.31 259 ILE A CA 1
ATOM 2047 C C . ILE A 1 259 ? -0.036 -0.905 14.007 1.00 97.31 259 ILE A C 1
ATOM 2049 O O . ILE A 1 259 ? 1.048 -0.381 13.758 1.00 97.31 259 ILE A O 1
ATOM 2053 N N . ALA A 1 260 ? -1.185 -0.382 13.572 1.00 97.56 260 ALA A N 1
ATOM 2054 C CA . ALA A 1 260 ? -1.227 0.844 12.783 1.00 97.56 260 ALA A CA 1
ATOM 2055 C C . ALA A 1 260 ? -0.635 2.040 13.556 1.00 97.56 260 ALA A C 1
ATOM 2057 O O . ALA A 1 260 ? 0.202 2.764 13.022 1.00 97.56 260 ALA A O 1
ATOM 2058 N N . ALA A 1 261 ? -1.000 2.200 14.833 1.00 95.62 261 ALA A N 1
ATOM 2059 C CA . ALA A 1 261 ? -0.547 3.293 15.694 1.00 95.62 261 ALA A CA 1
ATOM 2060 C C . ALA A 1 261 ? 0.970 3.287 15.961 1.00 95.62 261 ALA A C 1
ATOM 2062 O O . ALA A 1 261 ? 1.579 4.356 16.032 1.00 95.62 261 ALA A O 1
ATOM 2063 N N . ILE A 1 262 ? 1.593 2.112 16.107 1.00 96.19 262 ILE A N 1
ATOM 2064 C CA . ILE A 1 262 ? 3.056 2.013 16.262 1.00 96.19 262 ILE A CA 1
ATOM 2065 C C . ILE A 1 262 ? 3.792 2.244 14.934 1.00 96.19 262 ILE A C 1
ATOM 2067 O O . ILE A 1 262 ? 4.887 2.798 14.937 1.00 96.19 262 ILE A O 1
ATOM 2071 N N . CYS A 1 263 ? 3.194 1.889 13.790 1.00 98.19 263 CYS A N 1
ATOM 2072 C CA . CYS A 1 263 ? 3.792 2.148 12.477 1.00 98.19 263 CYS A CA 1
ATOM 2073 C C . CYS A 1 263 ? 3.823 3.646 12.136 1.00 98.19 263 CYS A C 1
ATOM 2075 O O . CYS A 1 263 ? 4.773 4.108 11.513 1.00 98.19 263 CYS A O 1
ATOM 2077 N N . ILE A 1 264 ? 2.817 4.415 12.566 1.00 96.62 264 ILE A N 1
ATOM 2078 C CA . ILE A 1 264 ? 2.687 5.853 12.262 1.00 96.62 264 ILE A CA 1
ATOM 2079 C C . ILE A 1 264 ? 3.312 6.783 13.316 1.00 96.62 264 ILE A C 1
ATOM 2081 O O . ILE A 1 264 ? 2.999 7.973 13.335 1.00 96.62 264 ILE A O 1
ATOM 2085 N N . GLN A 1 265 ? 4.172 6.274 14.208 1.00 95.88 265 GLN A N 1
ATOM 2086 C CA . GLN A 1 265 ? 4.881 7.122 15.177 1.00 95.88 265 GLN A CA 1
ATOM 2087 C C . GLN A 1 265 ? 5.686 8.218 14.466 1.00 95.88 265 GLN A C 1
ATOM 2089 O O . GLN A 1 265 ? 6.259 7.986 13.395 1.00 95.88 265 GLN A O 1
ATOM 2094 N N . GLU A 1 266 ? 5.738 9.412 15.061 1.00 93.81 266 GLU A N 1
ATOM 2095 C CA . GLU A 1 266 ? 6.498 10.535 14.504 1.00 93.81 266 GLU A CA 1
ATOM 2096 C C . GLU A 1 266 ? 7.990 10.205 14.443 1.00 93.81 266 GLU A C 1
ATOM 2098 O O . GLU A 1 266 ? 8.615 10.396 13.399 1.00 93.81 266 GLU A O 1
ATOM 2103 N N . GLU A 1 267 ? 8.544 9.636 15.515 1.00 95.50 267 GLU A N 1
ATOM 2104 C CA . GLU A 1 267 ? 9.940 9.217 15.554 1.00 95.50 267 GLU A CA 1
ATOM 2105 C C . GLU A 1 267 ? 10.143 7.862 14.859 1.00 95.50 267 GLU A C 1
ATOM 2107 O O . GLU A 1 267 ? 9.512 6.856 15.190 1.00 95.50 267 GLU A O 1
ATOM 2112 N N . ALA A 1 268 ? 11.033 7.837 13.863 1.00 96.25 268 ALA A N 1
ATOM 2113 C CA . ALA A 1 268 ? 11.260 6.669 13.015 1.00 96.25 268 ALA A CA 1
ATOM 2114 C C . ALA A 1 268 ? 11.847 5.463 13.767 1.00 96.25 268 ALA A C 1
ATOM 2116 O O . ALA A 1 268 ? 11.571 4.328 13.397 1.00 96.25 268 ALA A O 1
ATOM 2117 N N . ASP A 1 269 ? 12.624 5.699 14.823 1.00 95.56 269 ASP A N 1
ATOM 2118 C CA . ASP A 1 269 ? 13.244 4.679 15.679 1.00 95.56 269 ASP A CA 1
ATOM 2119 C C . ASP A 1 269 ? 12.253 3.995 16.636 1.00 95.56 269 ASP A C 1
ATOM 2121 O O . ASP A 1 269 ? 12.545 2.926 17.167 1.00 95.56 269 ASP A O 1
ATOM 2125 N N . ARG A 1 270 ? 11.065 4.579 16.836 1.00 96.88 270 ARG A N 1
ATOM 2126 C CA . ARG A 1 270 ? 9.969 3.968 17.605 1.00 96.88 270 ARG A CA 1
ATOM 2127 C C . ARG A 1 270 ? 9.058 3.077 16.767 1.00 96.88 270 ARG A C 1
ATOM 2129 O O . ARG A 1 270 ? 8.193 2.400 17.327 1.00 96.88 270 ARG A O 1
ATOM 2136 N N . ARG A 1 271 ? 9.207 3.098 15.442 1.00 98.06 271 ARG A N 1
ATOM 2137 C CA . ARG A 1 271 ? 8.426 2.253 14.536 1.00 98.06 271 ARG A CA 1
ATOM 2138 C C . ARG A 1 271 ? 8.983 0.825 14.564 1.00 98.06 271 ARG A C 1
ATOM 2140 O O . ARG A 1 271 ? 10.194 0.648 14.685 1.00 98.06 271 ARG A O 1
ATOM 2147 N N . PRO A 1 272 ? 8.124 -0.200 14.459 1.00 97.94 272 PRO A N 1
ATOM 2148 C CA . PRO A 1 272 ? 8.577 -1.585 14.410 1.00 97.94 272 PRO A CA 1
ATOM 2149 C C . PRO A 1 272 ? 9.313 -1.887 13.100 1.00 97.94 272 PRO A C 1
ATOM 2151 O O . PRO A 1 272 ? 9.121 -1.210 12.085 1.00 97.94 272 PRO A O 1
ATOM 2154 N N . LEU A 1 273 ? 10.093 -2.968 13.091 1.00 97.12 273 LEU A N 1
ATOM 2155 C CA . LEU A 1 273 ? 10.542 -3.555 11.833 1.00 97.12 273 LEU A CA 1
ATOM 2156 C C . LEU A 1 273 ? 9.338 -4.118 11.073 1.00 97.12 273 LEU A C 1
ATOM 2158 O O . LEU A 1 273 ? 8.364 -4.584 11.670 1.00 97.12 273 LEU A O 1
ATOM 2162 N N . ILE A 1 274 ? 9.408 -4.114 9.742 1.00 97.94 274 ILE A N 1
ATOM 2163 C CA . ILE A 1 274 ? 8.322 -4.662 8.922 1.00 97.94 274 ILE A CA 1
ATOM 2164 C C . ILE A 1 274 ? 8.122 -6.167 9.167 1.00 97.94 274 ILE A C 1
ATOM 2166 O O . ILE A 1 274 ? 6.989 -6.636 9.132 1.00 97.94 274 ILE A O 1
ATOM 2170 N N . THR A 1 275 ? 9.183 -6.895 9.524 1.00 97.44 275 THR A N 1
ATOM 2171 C CA . THR A 1 275 ? 9.135 -8.304 9.949 1.00 97.44 275 THR A CA 1
ATOM 2172 C C . THR A 1 275 ? 8.241 -8.507 11.173 1.00 97.44 275 THR A C 1
ATOM 2174 O O . THR A 1 275 ? 7.423 -9.424 11.217 1.00 97.44 275 THR A O 1
ATOM 2177 N N . ASP A 1 276 ? 8.331 -7.612 12.161 1.00 97.69 276 ASP A N 1
ATOM 2178 C CA . ASP A 1 276 ? 7.517 -7.683 13.379 1.00 97.69 276 ASP A CA 1
ATOM 2179 C C . ASP A 1 276 ? 6.043 -7.403 13.073 1.00 97.69 276 ASP A C 1
ATOM 2181 O O . ASP A 1 276 ? 5.140 -8.036 13.627 1.00 97.69 276 ASP A O 1
ATOM 2185 N N . VAL A 1 277 ? 5.794 -6.483 12.137 1.00 98.25 277 VAL A N 1
ATOM 2186 C CA . VAL A 1 277 ? 4.452 -6.183 11.630 1.00 98.25 277 VAL A CA 1
ATOM 2187 C C . VAL A 1 277 ? 3.866 -7.388 10.893 1.00 98.25 277 VAL A C 1
ATOM 2189 O O . VAL A 1 277 ? 2.705 -7.725 11.129 1.00 98.25 277 VAL A O 1
ATOM 2192 N N . VAL A 1 278 ? 4.650 -8.067 10.046 1.00 97.81 278 VAL A N 1
ATOM 2193 C CA . VAL A 1 278 ? 4.229 -9.298 9.356 1.00 97.81 278 VAL A CA 1
ATOM 2194 C C . VAL A 1 278 ? 3.827 -10.364 10.372 1.00 97.81 278 VAL A C 1
ATOM 2196 O O . VAL A 1 278 ? 2.696 -10.845 10.301 1.00 97.81 278 VAL A O 1
ATOM 2199 N N . MET A 1 279 ? 4.677 -10.661 11.361 1.00 95.88 279 MET A N 1
ATOM 2200 C CA . MET A 1 279 ? 4.369 -11.646 12.409 1.00 95.88 279 MET A CA 1
ATOM 2201 C C . MET A 1 279 ? 3.076 -11.302 13.166 1.00 95.88 279 MET A C 1
ATOM 2203 O O . MET A 1 279 ? 2.219 -12.162 13.392 1.00 95.88 279 MET A O 1
ATOM 2207 N N . ALA A 1 280 ? 2.891 -10.030 13.530 1.00 96.12 280 ALA A N 1
ATOM 2208 C CA . ALA A 1 280 ? 1.692 -9.581 14.233 1.00 96.12 280 ALA A CA 1
ATOM 2209 C C . ALA A 1 280 ? 0.418 -9.713 13.373 1.00 96.12 280 ALA A C 1
ATOM 2211 O O . ALA A 1 280 ? -0.637 -10.105 13.880 1.00 96.12 280 ALA A O 1
ATOM 2212 N N . LEU A 1 281 ? 0.502 -9.414 12.073 1.00 95.50 281 LEU A N 1
ATOM 2213 C CA . LEU A 1 281 ? -0.613 -9.553 11.131 1.00 95.50 281 LEU A CA 1
ATOM 2214 C C . LEU A 1 281 ? -0.945 -11.015 10.834 1.00 95.50 281 LEU A C 1
ATOM 2216 O O . LEU A 1 281 ? -2.122 -11.359 10.749 1.00 95.50 281 LEU A O 1
ATOM 2220 N N . GLU A 1 282 ? 0.057 -11.884 10.717 1.00 92.56 282 GLU A N 1
ATOM 2221 C CA . GLU A 1 282 ? -0.159 -13.323 10.554 1.00 92.56 282 GLU A CA 1
ATOM 2222 C C . GLU A 1 282 ? -0.954 -13.885 11.731 1.00 92.56 282 GLU A C 1
ATOM 2224 O O . GLU A 1 282 ? -1.996 -14.513 11.523 1.00 92.56 282 GLU A O 1
ATOM 2229 N N . TYR A 1 283 ? -0.563 -13.534 12.961 1.00 89.12 283 TYR A N 1
ATOM 2230 C CA . TYR A 1 283 ? -1.333 -13.884 14.150 1.00 89.12 283 TYR A CA 1
ATOM 2231 C C . TYR A 1 283 ? -2.774 -13.357 14.078 1.00 89.12 283 TYR A C 1
ATOM 2233 O O . TYR A 1 283 ? -3.707 -14.041 14.494 1.00 89.12 283 TYR A O 1
ATOM 2241 N N . LEU A 1 284 ? -3.025 -12.168 13.517 1.00 86.00 284 LEU A N 1
ATOM 2242 C CA . LEU A 1 284 ? -4.397 -11.674 13.343 1.00 86.00 284 LEU A CA 1
ATOM 2243 C C . LEU A 1 284 ? -5.210 -12.519 12.365 1.00 86.00 284 LEU A C 1
ATOM 2245 O O . LEU A 1 284 ? -6.380 -12.784 12.648 1.00 86.00 284 LEU A O 1
ATOM 2249 N N . THR A 1 285 ? -4.586 -12.986 11.285 1.00 84.56 285 THR A N 1
ATOM 2250 C CA . THR A 1 285 ? -5.232 -13.803 10.249 1.00 84.56 285 THR A CA 1
ATOM 2251 C C . THR A 1 285 ? -5.453 -15.268 10.635 1.00 84.56 285 THR A C 1
ATOM 2253 O O . THR A 1 285 ? -6.272 -15.927 9.999 1.00 84.56 285 THR A O 1
ATOM 2256 N N . MET A 1 286 ? -4.793 -15.778 11.684 1.00 79.12 286 MET A N 1
ATOM 2257 C CA . MET A 1 286 ? -4.974 -17.164 12.133 1.00 79.12 286 MET A CA 1
ATOM 2258 C C . MET A 1 286 ? -6.416 -17.447 12.611 1.00 79.12 286 MET A C 1
ATOM 2260 O O . MET A 1 286 ? -6.983 -16.636 13.367 1.00 79.12 286 MET A O 1
ATOM 2264 N N . PRO A 1 287 ? -6.995 -18.611 12.251 1.00 69.12 287 PRO A N 1
ATOM 2265 C CA . PRO A 1 287 ? -8.247 -19.104 12.817 1.00 69.12 287 PRO A CA 1
ATOM 2266 C C . PRO A 1 287 ? -8.197 -19.170 14.349 1.00 69.12 287 PRO A C 1
ATOM 2268 O O . PRO A 1 287 ? -7.148 -19.387 14.955 1.00 69.12 287 PRO A O 1
ATOM 2271 N N . ILE A 1 288 ? -9.349 -18.995 15.000 1.00 61.66 288 ILE A N 1
ATOM 2272 C CA . ILE A 1 288 ? -9.453 -18.951 16.472 1.00 61.66 288 ILE A CA 1
ATOM 2273 C C . ILE A 1 288 ? -8.941 -20.248 17.123 1.00 61.66 288 ILE A C 1
ATOM 2275 O O . ILE A 1 288 ? -8.384 -20.192 18.221 1.00 61.66 288 ILE A O 1
ATOM 2279 N N . ASP A 1 289 ? -9.096 -21.386 16.448 1.00 56.28 289 ASP A N 1
ATOM 2280 C CA . ASP A 1 289 ? -8.719 -22.699 16.977 1.00 56.28 289 ASP A CA 1
ATOM 2281 C C . ASP A 1 289 ? -7.199 -22.910 17.023 1.00 56.28 289 ASP A C 1
ATOM 2283 O O . ASP A 1 289 ? -6.700 -23.559 17.938 1.00 56.28 289 ASP A O 1
ATOM 2287 N N . GLU A 1 290 ? -6.444 -22.271 16.127 1.00 55.47 290 GLU A N 1
ATOM 2288 C CA . GLU A 1 290 ? -4.977 -22.371 16.083 1.00 55.47 290 GLU A CA 1
ATOM 2289 C C . GLU A 1 290 ? -4.288 -21.441 17.098 1.00 55.47 290 GLU A C 1
ATOM 2291 O O . GLU A 1 290 ? -3.149 -21.675 17.493 1.00 55.47 290 GLU A O 1
ATOM 2296 N N . LYS A 1 291 ? -4.993 -20.416 17.600 1.00 54.69 291 LYS A N 1
ATOM 2297 C CA . LYS A 1 291 ? -4.465 -19.453 18.590 1.00 54.69 291 LYS A CA 1
ATOM 2298 C C . LYS A 1 291 ? -4.335 -20.011 20.008 1.00 54.69 291 LYS A C 1
ATOM 2300 O O . LYS A 1 291 ? -3.786 -19.326 20.865 1.00 54.69 291 LYS A O 1
ATOM 2305 N N . LYS A 1 292 ? -4.896 -21.193 20.286 1.00 45.59 292 LYS A N 1
ATOM 2306 C CA . LYS A 1 292 ? -4.901 -21.822 21.622 1.00 45.59 292 LYS A CA 1
ATOM 2307 C C . LYS A 1 292 ? -3.760 -22.828 21.833 1.00 45.59 292 LYS A C 1
ATOM 2309 O O . LYS A 1 292 ? -3.653 -23.371 22.928 1.00 45.59 292 LYS A O 1
ATOM 2314 N N . SER A 1 293 ? -2.947 -23.090 20.808 1.00 44.25 293 SER A N 1
ATOM 2315 C CA . SER A 1 293 ? -1.897 -24.123 20.818 1.00 44.25 293 SER A CA 1
ATOM 2316 C C . SER A 1 293 ? -0.462 -23.578 20.879 1.00 44.25 293 SER A C 1
ATOM 2318 O O . SER A 1 293 ? 0.477 -24.363 20.765 1.00 44.25 293 SER A O 1
ATOM 2320 N N . GLN A 1 294 ? -0.288 -22.268 21.076 1.00 44.19 294 GLN A N 1
ATOM 2321 C CA . GLN A 1 294 ? 0.990 -21.578 21.300 1.00 44.19 294 GLN A CA 1
ATOM 2322 C C . GLN A 1 294 ? 0.901 -20.735 22.570 1.00 44.19 294 GLN A C 1
ATOM 2324 O O . GLN A 1 294 ? 1.923 -20.662 23.283 1.00 44.19 294 GLN A O 1
#

InterPro domains:
  IPR000719 Protein kinase domain [PF00069] (59-223)
  IPR000719 Protein kinase domain [PS50011] (1-284)
  IPR008271 Serine/threonine-protein kinase, active site [PS00108] (130-142)

Radius of gyration: 20.26 Å; Cα contacts (8 Å, |Δi|>4): 465; chains: 1; bounding box: 51×45×58 Å

Mean predicted aligned error: 7.07 Å